Protein AF-A0A292YBI1-F1 (afdb_monomer)

pLDDT: mean 93.37, std 9.39, range [46.62, 98.88]

InterPro domains:
  IPR001937 Galactose-1-phosphate uridyl transferase, class I [PIRSF000808] (1-255)
  IPR005849 Galactose-1-phosphate uridyl transferase, N-terminal [PF01087] (4-163)
  IPR036265 HIT-like superfamily [G3DSA:3.30.428.10] (38-158)
  IPR036265 HIT-like superfamily [G3DSA:3.30.428.10] (159-303)
  IPR036265 HIT-like superfamily [SSF54197] (3-163)
  IPR036265 HIT-like superfamily [SSF54197] (169-301)
  IPR053177 ADP-glucose phosphorylase [PTHR42763] (3-301)

Structure (mmCIF, N/CA/C/O backbone):
data_AF-A0A292YBI1-F1
#
_entry.id   AF-A0A292YBI1-F1
#
loop_
_atom_site.group_PDB
_atom_site.id
_atom_site.type_symbol
_atom_site.label_atom_id
_atom_site.label_alt_id
_atom_site.label_comp_id
_atom_site.label_asym_id
_atom_site.label_entity_id
_atom_site.label_seq_id
_atom_site.pdbx_PDB_ins_code
_atom_site.Cartn_x
_atom_site.Cartn_y
_atom_site.Cartn_z
_atom_site.occupancy
_atom_site.B_iso_or_equiv
_atom_site.auth_seq_id
_atom_site.auth_comp_id
_atom_site.auth_asym_id
_atom_site.auth_atom_id
_atom_site.pdbx_PDB_model_num
ATOM 1 N N . MET A 1 1 ? 6.079 7.669 28.439 1.00 80.50 1 MET A N 1
ATOM 2 C CA . MET A 1 1 ? 5.459 6.551 29.189 1.00 80.50 1 MET A CA 1
ATOM 3 C C . MET A 1 1 ? 5.119 5.450 28.198 1.00 80.50 1 MET A C 1
ATOM 5 O O . MET A 1 1 ? 4.770 5.783 27.071 1.00 80.50 1 MET A O 1
ATOM 9 N N . ASN A 1 2 ? 5.265 4.177 28.573 1.00 90.44 2 ASN A N 1
ATOM 10 C CA . ASN A 1 2 ? 4.878 3.076 27.688 1.00 90.44 2 ASN A CA 1
ATOM 11 C C . ASN A 1 2 ? 3.353 2.911 27.694 1.00 90.44 2 ASN A C 1
ATOM 13 O O . ASN A 1 2 ? 2.721 3.157 28.718 1.00 90.44 2 ASN A O 1
ATOM 17 N N . SER A 1 3 ? 2.770 2.479 26.580 1.00 94.38 3 SER A N 1
ATOM 18 C CA . SER A 1 3 ? 1.333 2.196 26.492 1.00 94.38 3 SER A CA 1
ATOM 19 C C . SER A 1 3 ? 1.059 1.012 25.572 1.00 94.38 3 SER A C 1
ATOM 21 O O . SER A 1 3 ? 1.816 0.773 24.634 1.00 94.38 3 SER A O 1
ATOM 23 N N . LEU A 1 4 ? -0.019 0.279 25.851 1.00 95.94 4 LEU A N 1
ATOM 24 C CA . LEU A 1 4 ? -0.617 -0.673 24.919 1.00 95.94 4 LEU A CA 1
ATOM 25 C C . LEU A 1 4 ? -1.745 0.044 24.190 1.00 95.94 4 LEU A C 1
ATOM 27 O O . LEU A 1 4 ? -2.630 0.608 24.832 1.00 95.94 4 LEU A O 1
ATOM 31 N N . ARG A 1 5 ? -1.698 0.043 22.862 1.00 96.81 5 ARG A N 1
ATOM 32 C CA . ARG A 1 5 ? -2.691 0.711 22.020 1.00 96.81 5 ARG A CA 1
ATOM 33 C C . ARG A 1 5 ? -3.289 -0.287 21.048 1.00 96.81 5 ARG A C 1
ATOM 35 O O . ARG A 1 5 ? -2.581 -1.159 20.559 1.00 96.81 5 ARG A O 1
ATOM 42 N N . TYR A 1 6 ? -4.584 -0.164 20.809 1.00 96.81 6 TYR A N 1
ATOM 43 C CA . TYR A 1 6 ? -5.343 -1.086 19.974 1.00 96.81 6 TYR A CA 1
ATOM 44 C C . TYR A 1 6 ? -5.591 -0.481 18.588 1.00 96.81 6 TYR A C 1
ATOM 46 O O . TYR A 1 6 ? -6.039 0.661 18.491 1.00 96.81 6 TYR A O 1
ATOM 54 N N . ASP A 1 7 ? -5.308 -1.242 17.530 1.00 96.50 7 ASP A N 1
ATOM 55 C CA . ASP A 1 7 ? -5.596 -0.873 16.141 1.00 96.50 7 ASP A CA 1
ATOM 56 C C . ASP A 1 7 ? -6.959 -1.443 15.723 1.00 96.50 7 ASP A C 1
ATOM 58 O O . ASP A 1 7 ? -7.126 -2.652 15.541 1.00 96.50 7 ASP A O 1
ATOM 62 N N . LEU A 1 8 ? -7.939 -0.554 15.537 1.00 96.56 8 LEU A N 1
ATOM 63 C CA . LEU A 1 8 ? -9.302 -0.919 15.143 1.00 96.56 8 LEU A CA 1
ATOM 64 C C . LEU A 1 8 ? -9.365 -1.607 13.770 1.00 96.56 8 LEU A C 1
ATOM 66 O O . LEU A 1 8 ? -10.288 -2.376 13.539 1.00 96.56 8 LEU A O 1
ATOM 70 N N . LEU A 1 9 ? -8.438 -1.344 12.845 1.00 96.44 9 LEU A N 1
ATOM 71 C CA . LEU A 1 9 ? -8.485 -2.003 11.536 1.00 96.44 9 LEU A CA 1
ATOM 72 C C . LEU A 1 9 ? -7.819 -3.376 11.576 1.00 96.44 9 LEU A C 1
ATOM 74 O O . LEU A 1 9 ? -8.326 -4.306 10.956 1.00 96.44 9 LEU A O 1
ATOM 78 N N . ARG A 1 10 ? -6.715 -3.527 12.311 1.00 93.88 10 ARG A N 1
ATOM 79 C CA . ARG A 1 10 ? -5.956 -4.792 12.343 1.00 93.88 10 ARG A CA 1
ATOM 80 C C . ARG A 1 10 ? -6.420 -5.781 13.407 1.00 93.88 10 ARG A C 1
ATOM 82 O O . ARG A 1 10 ? -6.067 -6.946 13.327 1.00 93.88 10 ARG A O 1
ATOM 89 N N . ASP A 1 11 ? -7.225 -5.334 14.369 1.00 94.38 11 ASP A N 1
ATOM 90 C CA . ASP A 1 11 ? -7.642 -6.141 15.526 1.00 94.38 11 ASP A CA 1
ATOM 91 C C . ASP A 1 11 ? -6.491 -6.594 16.428 1.00 94.38 11 ASP A C 1
ATOM 93 O O . ASP A 1 11 ? -6.456 -7.716 16.927 1.00 94.38 11 ASP A O 1
ATOM 97 N N . GLU A 1 12 ? -5.519 -5.713 16.640 1.00 93.44 12 GLU A N 1
ATOM 98 C CA . GLU A 1 12 ? -4.279 -6.062 17.328 1.00 93.44 12 GLU A CA 1
ATOM 99 C C . GLU A 1 12 ? -3.853 -4.974 18.312 1.00 93.44 12 GLU A C 1
ATOM 101 O O . GLU A 1 12 ? -4.167 -3.793 18.150 1.00 93.44 12 GLU A O 1
ATOM 106 N N . TYR A 1 13 ? -3.095 -5.381 19.332 1.00 95.69 13 TYR A N 1
ATOM 107 C CA . TYR A 1 13 ? -2.436 -4.466 20.257 1.00 95.69 13 TYR A CA 1
ATOM 108 C C . TYR A 1 13 ? -0.975 -4.242 19.868 1.00 95.69 13 TYR A C 1
ATOM 110 O O . TYR A 1 13 ? -0.250 -5.173 19.517 1.00 95.69 13 TYR A O 1
ATOM 118 N N . VAL A 1 14 ? -0.523 -3.002 20.022 1.00 95.81 14 VAL A N 1
ATOM 119 C CA . VAL A 1 14 ? 0.859 -2.579 19.803 1.00 95.81 14 VAL A CA 1
ATOM 120 C C . VAL A 1 14 ? 1.401 -1.934 21.073 1.00 95.81 14 VAL A C 1
ATOM 122 O O . VAL A 1 14 ? 0.720 -1.150 21.740 1.00 95.81 14 VAL A O 1
ATOM 125 N N . ILE A 1 15 ? 2.648 -2.258 21.412 1.00 95.19 15 ILE A N 1
ATOM 126 C CA . ILE A 1 15 ? 3.378 -1.619 22.504 1.00 95.19 15 ILE A CA 1
ATOM 127 C C . ILE A 1 15 ? 4.029 -0.346 21.962 1.00 95.19 15 ILE A C 1
ATOM 129 O O . ILE A 1 15 ? 4.927 -0.414 21.128 1.00 95.19 15 ILE A O 1
ATOM 133 N N . ILE A 1 16 ? 3.645 0.814 22.487 1.00 95.25 16 ILE A N 1
ATOM 134 C CA . ILE A 1 16 ? 4.357 2.074 22.260 1.00 95.25 16 ILE A CA 1
ATOM 135 C C . ILE A 1 16 ? 5.322 2.288 23.423 1.00 95.25 16 ILE A C 1
ATOM 137 O O . ILE A 1 16 ? 4.883 2.461 24.562 1.00 95.25 16 ILE A O 1
ATOM 141 N N . ALA A 1 17 ? 6.629 2.266 23.156 1.00 91.31 17 ALA A N 1
ATOM 142 C CA . ALA A 1 17 ? 7.673 2.317 24.181 1.00 91.31 17 ALA A CA 1
ATOM 143 C C . ALA A 1 17 ? 8.803 3.318 23.857 1.00 91.31 17 ALA A C 1
ATOM 145 O O . ALA A 1 17 ? 9.927 2.896 23.573 1.00 91.31 17 ALA A O 1
ATOM 146 N N . PRO A 1 18 ? 8.564 4.642 23.967 1.00 85.44 18 PRO A N 1
ATOM 147 C CA . PRO A 1 18 ? 9.540 5.672 23.591 1.00 85.44 18 PRO A CA 1
ATOM 148 C C . PRO A 1 18 ? 10.858 5.612 24.368 1.00 85.44 18 PRO A C 1
ATOM 150 O O . PRO A 1 18 ? 11.918 5.910 23.833 1.00 85.44 18 PRO A O 1
ATOM 153 N N . ASN A 1 19 ? 10.824 5.138 25.617 1.00 80.12 19 ASN A N 1
ATOM 154 C CA . ASN A 1 19 ? 12.027 5.001 26.443 1.00 80.12 19 ASN A CA 1
ATOM 155 C C . ASN A 1 19 ? 13.038 3.990 25.864 1.00 80.12 19 ASN A C 1
ATOM 157 O O . ASN A 1 19 ? 14.201 3.996 26.261 1.00 80.12 19 ASN A O 1
ATOM 161 N N . ARG A 1 20 ? 12.616 3.111 24.938 1.00 75.25 20 ARG A N 1
ATOM 162 C CA . ARG A 1 20 ? 13.505 2.162 24.250 1.00 75.25 20 ARG A CA 1
ATOM 163 C C . ARG A 1 20 ? 14.330 2.801 23.132 1.00 75.25 20 ARG A C 1
ATOM 165 O O . ARG A 1 20 ? 15.273 2.157 22.685 1.00 75.25 20 ARG A O 1
ATOM 172 N N . LEU A 1 21 ? 14.032 4.040 22.732 1.00 72.50 21 LEU A N 1
ATOM 173 C CA . LEU A 1 21 ? 14.786 4.770 21.706 1.00 72.50 21 LEU A CA 1
ATOM 174 C C . LEU A 1 21 ? 16.255 5.005 22.105 1.00 72.50 21 LEU A C 1
ATOM 176 O O . LEU A 1 21 ? 17.116 5.123 21.249 1.00 72.50 21 LEU A O 1
ATOM 180 N N . HIS A 1 22 ? 16.563 5.027 23.406 1.00 68.19 22 HIS A N 1
ATOM 181 C CA . HIS A 1 22 ? 17.929 5.204 23.916 1.00 68.19 22 HIS A CA 1
ATOM 182 C C . HIS A 1 22 ? 18.766 3.916 23.928 1.00 68.19 22 HIS A C 1
ATOM 184 O O . HIS A 1 22 ? 19.901 3.921 24.410 1.00 68.19 22 HIS A O 1
ATOM 190 N N . ARG A 1 23 ? 18.215 2.788 23.463 1.00 58.72 23 ARG A N 1
ATOM 191 C CA . ARG A 1 23 ? 18.973 1.541 23.363 1.00 58.72 23 ARG A CA 1
ATOM 192 C C . ARG A 1 23 ? 19.968 1.658 22.199 1.00 58.72 23 ARG A C 1
ATOM 194 O O . ARG A 1 23 ? 19.585 2.190 21.165 1.00 58.72 23 ARG A O 1
ATOM 201 N N . PRO A 1 24 ? 21.208 1.149 22.327 1.00 56.09 24 PRO A N 1
ATOM 202 C CA . PRO A 1 24 ? 22.154 1.153 21.216 1.00 56.09 24 PRO A CA 1
ATOM 203 C C . PRO A 1 24 ? 21.546 0.476 19.984 1.00 56.09 24 PRO A C 1
ATOM 205 O O . PRO A 1 24 ? 21.108 -0.677 20.075 1.00 56.09 24 PRO A O 1
ATOM 208 N N . ASP A 1 25 ? 21.520 1.184 18.854 1.00 56.62 25 ASP A N 1
ATOM 209 C CA . ASP A 1 25 ? 21.086 0.613 17.585 1.00 56.62 25 ASP A CA 1
ATOM 210 C C . ASP A 1 25 ? 22.062 -0.493 17.175 1.00 56.62 25 ASP A C 1
ATOM 212 O O . ASP A 1 25 ? 23.249 -0.252 16.948 1.00 56.62 25 ASP A O 1
ATOM 216 N N . MET A 1 26 ? 21.564 -1.721 17.028 1.00 46.62 26 MET A N 1
ATOM 217 C CA . MET A 1 26 ? 22.300 -2.749 16.294 1.00 46.62 26 MET A CA 1
ATOM 218 C C . MET A 1 26 ? 22.101 -2.498 14.799 1.00 46.62 26 MET A C 1
ATOM 220 O O . MET A 1 26 ? 21.308 -3.165 14.134 1.00 46.62 26 MET A O 1
ATOM 224 N N . VAL A 1 27 ? 22.786 -1.480 14.274 1.00 50.00 27 VAL A N 1
ATOM 225 C CA . VAL A 1 27 ? 22.849 -1.245 12.831 1.00 50.00 27 VAL A CA 1
ATOM 226 C C . VAL A 1 27 ? 23.759 -2.306 12.231 1.00 50.00 27 VAL A C 1
ATOM 228 O O . VAL A 1 27 ? 24.982 -2.220 12.303 1.00 50.00 27 VAL A O 1
ATOM 231 N N . TYR A 1 28 ? 23.163 -3.323 11.619 1.00 49.78 28 TYR A N 1
ATOM 232 C CA . TYR A 1 28 ? 23.903 -4.188 10.714 1.00 49.78 28 TYR A CA 1
ATOM 233 C C . TYR A 1 28 ? 24.042 -3.460 9.373 1.00 49.78 28 TYR A C 1
ATOM 235 O O . TYR A 1 28 ? 23.048 -3.206 8.689 1.00 49.78 28 TYR A O 1
ATOM 243 N N . GLU A 1 29 ? 25.272 -3.106 8.990 1.00 52.12 29 GLU A N 1
ATOM 244 C CA . GLU A 1 29 ? 25.568 -2.686 7.619 1.00 52.12 29 GLU A CA 1
ATOM 245 C C . GLU A 1 29 ? 25.343 -3.876 6.678 1.00 52.12 29 GLU A C 1
ATOM 247 O O . GLU A 1 29 ? 26.204 -4.744 6.521 1.00 52.12 29 GLU A O 1
ATOM 252 N N . ILE A 1 30 ? 24.186 -3.925 6.019 1.00 57.81 30 ILE A N 1
ATOM 253 C CA . ILE A 1 30 ? 23.957 -4.881 4.937 1.00 57.81 30 ILE A CA 1
ATOM 254 C C . ILE A 1 30 ? 24.636 -4.326 3.681 1.00 57.81 30 ILE A C 1
ATOM 256 O O . ILE A 1 30 ? 24.042 -3.577 2.906 1.00 57.81 30 ILE A O 1
ATOM 260 N N . LYS A 1 31 ? 25.905 -4.688 3.469 1.00 53.81 31 LYS A N 1
ATOM 261 C CA . LYS A 1 31 ? 26.610 -4.399 2.212 1.00 53.81 31 LYS A CA 1
ATOM 262 C C . LYS A 1 31 ? 26.116 -5.353 1.130 1.00 53.81 31 LYS A C 1
ATOM 264 O O . LYS A 1 31 ? 26.611 -6.469 1.012 1.00 53.81 31 LYS A O 1
ATOM 269 N N . THR A 1 32 ? 25.173 -4.910 0.308 1.00 57.31 32 THR A N 1
ATOM 270 C CA . THR A 1 32 ? 24.850 -5.583 -0.956 1.00 57.31 32 THR A CA 1
ATOM 271 C C . THR A 1 32 ? 25.147 -4.654 -2.124 1.00 57.31 32 THR A C 1
ATOM 273 O O . THR A 1 32 ? 24.987 -3.437 -2.040 1.00 57.31 32 THR A O 1
ATOM 276 N N . LYS A 1 33 ? 25.666 -5.227 -3.212 1.00 65.69 33 LYS A N 1
ATOM 277 C CA . LYS A 1 33 ? 25.907 -4.508 -4.463 1.00 65.69 33 LYS A CA 1
ATOM 278 C C . LYS A 1 33 ? 24.755 -4.821 -5.404 1.00 65.69 33 LYS A C 1
ATOM 280 O O . LYS A 1 33 ? 24.581 -5.980 -5.775 1.00 65.69 33 LYS A O 1
ATOM 285 N N . TYR A 1 34 ? 24.011 -3.797 -5.807 1.00 76.00 34 TYR A N 1
ATOM 286 C CA . TYR A 1 34 ? 23.093 -3.921 -6.935 1.00 76.00 34 TYR A CA 1
ATOM 287 C C . TYR A 1 34 ? 23.861 -4.353 -8.194 1.00 76.00 34 TYR A C 1
ATOM 289 O O . TYR A 1 34 ? 25.050 -4.027 -8.337 1.00 76.00 34 TYR A O 1
ATOM 297 N N . PRO A 1 35 ? 23.216 -5.092 -9.111 1.00 76.88 35 PRO A N 1
ATOM 298 C CA . PRO A 1 35 ? 23.844 -5.446 -10.374 1.00 76.88 35 PRO A CA 1
ATOM 299 C C . PRO A 1 35 ? 24.254 -4.183 -11.140 1.00 76.88 35 PRO A C 1
ATOM 301 O O . PRO A 1 35 ? 23.537 -3.185 -11.153 1.00 76.88 35 PRO A O 1
ATOM 304 N N . LYS A 1 36 ? 25.419 -4.232 -11.801 1.00 81.25 36 LYS A N 1
ATOM 305 C CA . LYS A 1 36 ? 25.940 -3.102 -12.593 1.00 81.25 36 LYS A CA 1
ATOM 306 C C . LYS A 1 36 ? 25.033 -2.738 -13.773 1.00 81.25 36 LYS A C 1
ATOM 308 O O . LYS A 1 36 ? 25.000 -1.583 -14.174 1.00 81.25 36 LYS A O 1
ATOM 313 N N . ILE A 1 37 ? 24.346 -3.731 -14.340 1.00 90.88 37 ILE A N 1
ATOM 314 C CA . ILE A 1 37 ? 23.404 -3.561 -15.448 1.00 90.88 37 ILE A CA 1
ATOM 315 C C . ILE A 1 37 ? 22.001 -3.750 -14.887 1.00 90.88 37 ILE A C 1
ATOM 317 O O . ILE A 1 37 ? 21.686 -4.812 -14.344 1.00 90.88 37 ILE A O 1
ATOM 321 N N . CYS A 1 38 ? 21.163 -2.728 -15.028 1.00 93.94 38 CYS A N 1
ATOM 322 C CA . CYS A 1 38 ? 19.775 -2.800 -14.608 1.00 93.94 38 CYS A CA 1
ATOM 323 C C . CYS A 1 38 ? 18.882 -3.305 -15.758 1.00 93.94 38 CYS A C 1
ATOM 325 O O . CYS A 1 38 ? 18.801 -2.628 -16.785 1.00 93.94 38 CYS A O 1
ATOM 327 N N . PRO A 1 39 ? 18.161 -4.432 -15.599 1.00 94.62 39 PRO A N 1
ATOM 328 C CA . PRO A 1 39 ? 17.252 -4.951 -16.627 1.00 94.62 39 PRO A CA 1
ATOM 329 C C . PRO A 1 39 ? 15.997 -4.087 -16.829 1.00 94.62 39 PRO A C 1
ATOM 331 O O . PRO A 1 39 ? 15.235 -4.316 -17.762 1.00 94.62 39 PRO A O 1
ATOM 334 N N . PHE A 1 40 ? 15.748 -3.123 -15.939 1.00 96.50 40 PHE A N 1
ATOM 335 C CA . PHE A 1 40 ? 14.578 -2.250 -15.995 1.00 96.50 40 PHE A CA 1
ATOM 336 C C . PHE A 1 40 ? 14.862 -0.910 -16.682 1.00 96.50 40 PHE A C 1
ATOM 338 O O . PHE A 1 40 ? 13.914 -0.220 -17.045 1.00 96.50 40 PHE A O 1
ATOM 345 N N . CYS A 1 41 ? 16.131 -0.574 -16.941 1.00 96.81 41 CYS A N 1
ATOM 346 C CA . CYS A 1 41 ? 16.484 0.617 -17.710 1.00 96.81 41 CYS A CA 1
ATOM 347 C C . CYS A 1 41 ? 16.049 0.512 -19.184 1.00 96.81 41 CYS A C 1
ATOM 349 O O . CYS A 1 41 ? 16.061 -0.583 -19.756 1.00 96.81 41 CYS A O 1
ATOM 351 N N . PRO A 1 42 ? 15.732 1.647 -19.835 1.00 96.69 42 PRO A N 1
ATOM 352 C CA . PRO A 1 42 ? 15.491 1.702 -21.275 1.00 96.69 42 PRO A CA 1
ATOM 353 C C . PRO A 1 42 ? 16.645 1.111 -22.087 1.00 96.69 42 PRO A C 1
ATOM 355 O O . PRO A 1 42 ? 17.812 1.359 -21.783 1.00 96.69 42 PRO A O 1
ATOM 358 N N . GLY A 1 43 ? 16.313 0.352 -23.132 1.00 95.50 43 GLY A N 1
ATOM 359 C CA . GLY A 1 43 ? 17.270 -0.371 -23.975 1.00 95.50 43 GLY A CA 1
ATOM 360 C C . GLY A 1 43 ? 17.576 -1.799 -23.508 1.00 95.50 43 GLY A C 1
ATOM 361 O O . GLY A 1 43 ? 18.167 -2.564 -24.268 1.00 95.50 43 GLY A O 1
ATOM 362 N N . ASN A 1 44 ? 17.155 -2.176 -22.295 1.00 96.25 44 ASN A N 1
ATOM 363 C CA . ASN A 1 44 ? 17.344 -3.516 -21.730 1.00 96.25 44 ASN A CA 1
ATOM 364 C C . ASN A 1 44 ? 16.038 -4.329 -21.685 1.00 96.25 44 ASN A C 1
ATOM 366 O O . ASN A 1 44 ? 15.911 -5.277 -20.912 1.00 96.25 44 ASN A O 1
ATOM 370 N N . GLU A 1 45 ? 15.035 -3.978 -22.494 1.00 95.94 45 GLU A N 1
ATOM 371 C CA . GLU A 1 45 ? 13.702 -4.594 -22.454 1.00 95.94 45 GLU A CA 1
ATOM 372 C C . GLU A 1 45 ? 13.732 -6.102 -22.757 1.00 95.94 45 GLU A C 1
ATOM 374 O O . GLU A 1 45 ? 12.912 -6.856 -22.237 1.00 95.94 45 GLU A O 1
ATOM 379 N N . ASN A 1 46 ? 14.721 -6.560 -23.527 1.00 95.12 46 ASN A N 1
ATOM 380 C CA . ASN A 1 46 ? 14.982 -7.977 -23.797 1.00 95.12 46 ASN A CA 1
ATOM 381 C C . ASN A 1 46 ? 15.451 -8.779 -22.564 1.00 95.12 46 ASN A C 1
ATOM 383 O O . ASN A 1 46 ? 15.496 -10.007 -22.615 1.00 95.12 46 ASN A O 1
ATOM 387 N N . MET A 1 47 ? 15.816 -8.112 -21.465 1.00 94.69 47 MET A N 1
ATOM 388 C CA . MET A 1 47 ? 16.187 -8.754 -20.201 1.00 94.69 47 MET A CA 1
ATOM 389 C C . MET A 1 47 ? 14.967 -9.047 -19.310 1.00 94.69 47 MET A C 1
ATOM 391 O O . MET A 1 47 ? 15.091 -9.830 -18.360 1.00 94.69 47 MET A O 1
ATOM 395 N N . SER A 1 48 ? 13.817 -8.433 -19.615 1.00 92.25 48 SER A N 1
ATOM 396 C CA . SER A 1 48 ? 12.516 -8.650 -18.969 1.00 92.25 48 SER A CA 1
ATOM 397 C C . SER A 1 48 ? 11.625 -9.614 -19.761 1.00 92.25 48 SER A C 1
ATOM 399 O O . SER A 1 48 ? 11.840 -9.844 -20.948 1.00 92.25 48 SER A O 1
ATOM 401 N N . GLU A 1 49 ? 10.615 -10.173 -19.094 1.00 94.50 49 GLU A N 1
ATOM 402 C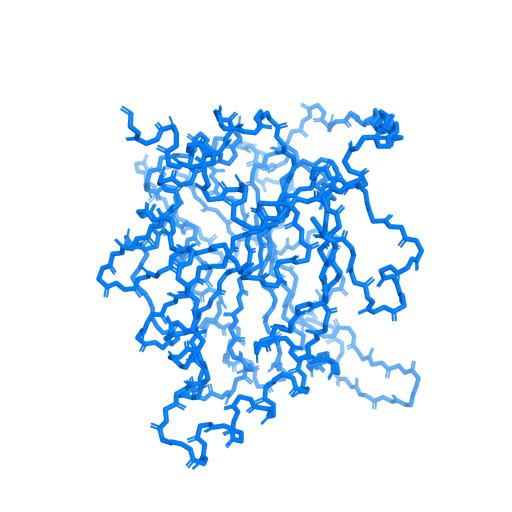 CA . GLU A 1 49 ? 9.554 -10.949 -19.743 1.00 94.50 49 GLU A CA 1
ATOM 403 C C . GLU A 1 49 ? 8.688 -10.067 -20.663 1.00 94.50 49 GLU A C 1
ATOM 405 O O . GLU A 1 49 ? 8.742 -8.835 -20.609 1.00 94.50 49 GLU A O 1
ATOM 410 N N . LYS A 1 50 ? 7.862 -10.701 -21.505 1.00 95.12 50 LYS A N 1
ATOM 411 C CA . LYS A 1 50 ? 6.946 -9.990 -22.410 1.00 95.12 50 LYS A CA 1
ATOM 412 C C . LYS A 1 50 ? 5.995 -9.079 -21.625 1.00 95.12 50 LYS A C 1
ATOM 414 O O . LYS A 1 50 ? 5.377 -9.498 -20.651 1.00 95.12 50 LYS A O 1
ATOM 419 N N . GLU A 1 51 ? 5.857 -7.842 -22.092 1.00 96.75 51 GLU A N 1
ATOM 420 C CA . GLU A 1 51 ? 5.010 -6.819 -21.474 1.00 96.75 51 GLU A CA 1
ATOM 421 C C . GLU A 1 51 ? 3.528 -7.231 -21.467 1.00 96.75 51 GLU A C 1
ATOM 423 O O . GLU A 1 51 ? 2.975 -7.629 -22.493 1.00 96.75 51 GLU A O 1
ATOM 428 N N . ILE A 1 52 ? 2.895 -7.098 -20.299 1.00 97.75 52 ILE A N 1
ATOM 429 C CA . ILE A 1 52 ? 1.444 -7.217 -20.083 1.00 97.75 52 ILE A CA 1
ATOM 430 C C . ILE A 1 52 ? 0.776 -5.862 -20.340 1.00 97.75 52 ILE A C 1
ATOM 432 O O . ILE A 1 52 ? -0.281 -5.782 -20.959 1.00 97.75 52 ILE A O 1
ATOM 436 N N . LEU A 1 53 ? 1.406 -4.784 -19.864 1.00 98.38 53 LEU A N 1
ATOM 437 C CA . LEU A 1 53 ? 0.923 -3.413 -19.995 1.00 98.38 53 LEU A CA 1
ATOM 438 C C . LEU A 1 53 ? 2.102 -2.478 -20.258 1.00 98.38 53 LEU A C 1
ATOM 440 O O . LEU A 1 53 ? 3.181 -2.642 -19.688 1.00 98.38 53 LEU A O 1
ATOM 444 N N . ARG A 1 54 ? 1.884 -1.460 -21.088 1.00 98.06 54 ARG A N 1
ATOM 445 C CA . ARG A 1 54 ? 2.876 -0.426 -21.377 1.00 98.06 54 ARG A CA 1
ATOM 446 C C . ARG A 1 54 ? 2.212 0.926 -21.541 1.00 98.06 54 ARG A C 1
ATOM 448 O O . ARG A 1 54 ? 1.278 1.070 -22.328 1.00 98.06 54 ARG A O 1
ATOM 455 N N . PHE A 1 55 ? 2.743 1.925 -20.851 1.00 98.56 55 PHE A N 1
ATOM 456 C CA . PHE A 1 55 ? 2.407 3.324 -21.089 1.00 98.56 55 PHE A CA 1
ATOM 457 C C . PHE A 1 55 ? 3.504 3.976 -21.917 1.00 98.56 55 PHE A C 1
ATOM 459 O O . PHE A 1 55 ? 4.690 3.762 -21.661 1.00 98.56 55 PHE A O 1
ATOM 466 N N . ASN A 1 56 ? 3.105 4.767 -22.911 1.00 97.38 56 ASN A N 1
ATOM 467 C CA . ASN A 1 56 ? 4.016 5.472 -23.802 1.00 97.38 56 ASN A CA 1
ATOM 468 C C . ASN A 1 56 ? 3.765 6.976 -23.761 1.00 97.38 56 ASN A C 1
ATOM 470 O O . ASN A 1 56 ? 2.624 7.422 -23.673 1.00 97.38 56 ASN A O 1
ATOM 474 N N . GLU A 1 57 ? 4.840 7.737 -23.913 1.00 95.81 57 GLU A N 1
ATOM 475 C CA . GLU A 1 57 ? 4.822 9.180 -24.073 1.00 95.81 57 GLU A CA 1
ATOM 476 C C . GLU A 1 57 ? 5.926 9.596 -25.052 1.00 95.81 57 GLU A C 1
ATOM 478 O O . GLU A 1 57 ? 7.060 9.127 -24.954 1.00 95.81 57 GLU A O 1
ATOM 483 N N . TYR A 1 58 ? 5.588 10.426 -26.044 1.00 94.38 58 TYR A N 1
ATOM 484 C CA . TYR A 1 58 ? 6.515 10.872 -27.100 1.00 94.38 58 TYR A CA 1
ATOM 485 C C . TYR A 1 58 ? 7.334 9.729 -27.739 1.00 94.38 58 TYR A C 1
ATOM 487 O O . TYR A 1 58 ? 8.532 9.856 -27.988 1.00 94.38 58 TYR A O 1
ATOM 495 N N . GLY A 1 59 ? 6.694 8.578 -27.974 1.00 92.75 59 GLY A N 1
ATOM 496 C CA . GLY A 1 59 ? 7.322 7.405 -28.595 1.00 92.75 59 GLY A CA 1
ATOM 497 C C . GLY A 1 59 ? 8.246 6.586 -27.682 1.00 92.75 59 GLY A C 1
ATOM 498 O O . GLY A 1 59 ? 8.811 5.594 -28.136 1.00 92.75 59 GLY A O 1
ATOM 499 N N . LYS A 1 60 ? 8.387 6.947 -26.403 1.00 95.56 60 LYS A N 1
ATOM 500 C CA . LYS A 1 60 ? 9.153 6.192 -25.400 1.00 95.56 60 LYS A CA 1
ATOM 501 C C . LYS A 1 60 ? 8.206 5.592 -24.373 1.00 95.56 60 LYS A C 1
ATOM 503 O O . LYS A 1 60 ? 7.180 6.188 -24.057 1.00 95.56 60 LYS A O 1
ATOM 508 N N . TRP A 1 61 ? 8.536 4.423 -23.833 1.00 97.62 61 TRP A N 1
ATOM 509 C CA . TRP A 1 61 ? 7.774 3.912 -22.696 1.00 97.62 61 TRP A CA 1
ATOM 510 C C . TRP A 1 61 ? 8.099 4.729 -21.450 1.00 97.62 61 TRP A C 1
ATOM 512 O O . TRP A 1 61 ? 9.237 5.164 -21.285 1.00 97.62 61 TRP A O 1
ATOM 522 N N . VAL A 1 62 ? 7.105 4.930 -20.591 1.00 98.31 62 VAL A N 1
ATOM 523 C CA . VAL A 1 62 ? 7.250 5.632 -19.303 1.00 98.31 62 VAL A CA 1
ATOM 524 C C . VAL A 1 62 ? 6.929 4.738 -18.113 1.00 98.31 62 VAL A C 1
ATOM 526 O O . VAL A 1 62 ? 7.404 5.010 -17.027 1.00 98.31 62 VAL A O 1
ATOM 529 N N . LEU A 1 63 ? 6.179 3.655 -18.320 1.00 98.62 63 LEU A N 1
ATOM 530 C CA . LEU A 1 63 ? 5.916 2.610 -17.332 1.00 98.62 63 LEU A CA 1
ATOM 531 C C . LEU A 1 63 ? 5.653 1.300 -18.072 1.00 98.62 63 LEU A C 1
ATOM 533 O O . LEU A 1 63 ? 5.057 1.304 -19.158 1.00 98.62 63 LEU 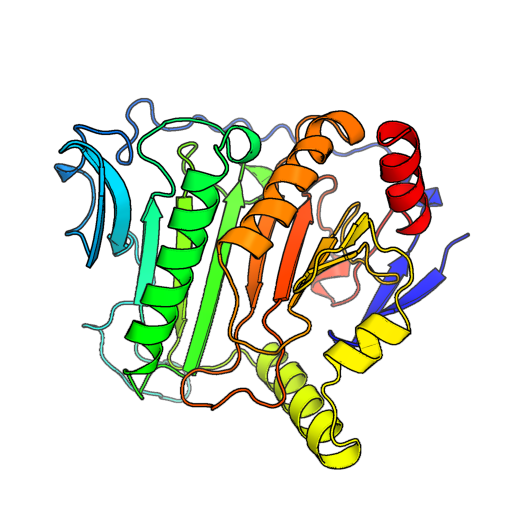A O 1
ATOM 537 N N . ARG A 1 64 ? 6.074 0.179 -17.484 1.00 98.69 64 ARG A N 1
ATOM 538 C CA . ARG A 1 64 ? 5.802 -1.162 -18.016 1.00 98.69 64 ARG A CA 1
ATOM 539 C C . ARG A 1 64 ? 5.353 -2.106 -16.914 1.00 98.69 64 ARG A C 1
ATOM 541 O O . ARG A 1 64 ? 5.828 -2.002 -15.792 1.00 98.69 64 ARG A O 1
ATOM 548 N N . VAL A 1 65 ? 4.492 -3.055 -17.251 1.00 98.75 65 VAL A N 1
ATOM 549 C CA . VAL A 1 65 ? 4.159 -4.199 -16.399 1.00 98.75 65 VAL A CA 1
ATOM 550 C C . VAL A 1 65 ? 4.575 -5.463 -17.127 1.00 98.75 65 VAL A C 1
ATOM 552 O O . VAL A 1 65 ? 4.206 -5.662 -18.285 1.00 98.75 65 VAL A O 1
ATOM 555 N N . VAL A 1 66 ? 5.348 -6.306 -16.456 1.00 98.38 66 VAL A N 1
ATOM 556 C CA . VAL A 1 66 ? 5.868 -7.573 -16.981 1.00 98.38 66 VAL A CA 1
ATOM 557 C C . VAL A 1 66 ? 5.629 -8.685 -15.956 1.00 98.38 66 VAL A C 1
ATOM 559 O O . VAL A 1 66 ? 5.594 -8.400 -14.757 1.00 98.38 66 VAL A O 1
ATOM 562 N N . PRO A 1 67 ? 5.504 -9.957 -16.365 1.00 97.69 67 PRO A N 1
ATOM 563 C CA . PRO A 1 67 ? 5.610 -11.066 -15.427 1.00 97.69 67 PRO A CA 1
ATOM 564 C C . PRO A 1 67 ? 6.951 -11.004 -14.691 1.00 97.69 67 PRO A C 1
ATOM 566 O O . PRO A 1 67 ? 7.985 -10.672 -15.280 1.00 97.69 67 PRO A O 1
ATOM 569 N N . ASN A 1 68 ? 6.965 -11.352 -13.407 1.00 97.06 68 ASN A N 1
ATOM 570 C CA . ASN A 1 68 ? 8.225 -11.515 -12.700 1.00 97.06 68 ASN A CA 1
ATOM 571 C C . ASN A 1 68 ? 8.994 -12.694 -13.325 1.00 97.06 68 ASN A C 1
ATOM 573 O O . ASN A 1 68 ? 8.471 -13.805 -13.450 1.00 97.06 68 ASN A O 1
ATOM 577 N N . LYS A 1 69 ? 10.251 -12.460 -13.717 1.00 93.69 69 LYS A N 1
ATOM 578 C CA . LYS A 1 69 ? 11.128 -13.489 -14.297 1.00 93.69 69 LYS A CA 1
ATOM 579 C C . LYS A 1 69 ? 11.371 -14.658 -13.337 1.00 93.69 69 LYS A C 1
ATOM 581 O O . LYS A 1 69 ? 11.499 -15.797 -13.770 1.00 93.69 69 LYS A O 1
ATOM 586 N N . PHE A 1 70 ? 11.387 -14.379 -12.033 1.00 92.00 70 PHE A N 1
ATOM 587 C CA . PHE A 1 70 ? 11.528 -15.361 -10.955 1.00 92.00 70 PHE A CA 1
ATOM 588 C C . PHE A 1 70 ? 10.202 -15.543 -10.204 1.00 92.00 70 PHE A C 1
ATOM 590 O O . PHE A 1 70 ? 10.163 -15.596 -8.975 1.00 92.00 70 PHE A O 1
ATOM 597 N N . ARG A 1 71 ? 9.089 -15.573 -10.946 1.00 90.06 71 ARG A N 1
ATOM 598 C CA . ARG A 1 71 ? 7.742 -15.667 -10.381 1.00 90.06 71 ARG A CA 1
ATOM 599 C C . ARG A 1 71 ? 7.535 -16.917 -9.522 1.00 90.06 71 ARG A C 1
ATOM 601 O O . ARG A 1 71 ? 7.714 -18.038 -9.981 1.00 90.06 71 ARG A O 1
ATOM 608 N N . SER A 1 72 ? 7.049 -16.709 -8.301 1.00 87.75 72 SER A N 1
ATOM 609 C CA . SER A 1 72 ? 6.560 -17.774 -7.412 1.00 87.75 72 SER A CA 1
ATOM 610 C C . SER A 1 72 ? 5.217 -18.383 -7.842 1.00 87.75 72 SER A C 1
ATOM 612 O O . SER A 1 72 ? 4.874 -19.468 -7.386 1.00 87.75 72 SER A O 1
ATOM 614 N N . LEU A 1 73 ? 4.442 -17.680 -8.677 1.00 92.06 73 LEU A N 1
ATOM 615 C CA . LEU A 1 73 ? 3.102 -18.070 -9.130 1.00 92.06 73 LEU A CA 1
ATOM 616 C C . LEU A 1 73 ? 2.943 -17.747 -10.614 1.00 92.06 73 LEU A C 1
ATOM 618 O O . LEU A 1 73 ? 3.480 -16.740 -11.080 1.00 92.06 73 LEU A O 1
ATOM 622 N N . ALA A 1 74 ? 2.203 -18.577 -11.343 1.00 94.19 74 ALA A N 1
ATOM 623 C CA . ALA A 1 74 ? 1.961 -18.378 -12.768 1.00 94.19 74 ALA A CA 1
ATOM 624 C C . ALA A 1 74 ? 0.559 -18.861 -13.159 1.00 94.19 74 ALA A C 1
ATOM 626 O O . ALA A 1 74 ? 0.076 -19.858 -12.620 1.00 94.19 74 ALA A O 1
ATOM 627 N N . ILE A 1 75 ? -0.093 -18.174 -14.099 1.00 92.00 75 ILE A N 1
ATOM 628 C CA . ILE A 1 75 ? -1.447 -18.527 -14.560 1.00 92.00 75 ILE A CA 1
ATOM 629 C C . ILE A 1 75 ? -1.445 -19.829 -15.372 1.00 92.00 75 ILE A C 1
ATOM 631 O O . ILE A 1 75 ? -2.473 -20.479 -15.523 1.00 92.00 75 ILE A O 1
ATOM 635 N N . GLU A 1 76 ? -0.280 -20.231 -15.879 1.00 92.81 76 GLU A N 1
ATOM 636 C CA . GLU A 1 76 ? -0.082 -21.484 -16.603 1.00 92.81 76 GLU A CA 1
ATOM 637 C C . GLU A 1 76 ? 0.084 -22.689 -15.666 1.00 92.81 76 GLU A C 1
ATOM 639 O O . GLU A 1 76 ? -0.003 -23.834 -16.113 1.00 92.81 76 GLU A O 1
ATOM 644 N N . ASN A 1 77 ? 0.331 -22.458 -14.371 1.00 94.62 77 ASN A N 1
ATOM 645 C CA . ASN A 1 77 ? 0.484 -23.544 -13.408 1.00 94.62 77 ASN A CA 1
ATOM 646 C C . ASN A 1 77 ? -0.861 -24.252 -13.161 1.00 94.62 77 ASN A C 1
ATOM 648 O O . ASN A 1 77 ? -1.925 -23.659 -13.331 1.00 94.62 77 ASN A O 1
ATOM 652 N N . PRO A 1 78 ? -0.864 -25.520 -12.715 1.00 94.12 78 PRO A N 1
ATOM 653 C CA . PRO A 1 78 ? -2.103 -26.206 -12.368 1.00 94.12 78 PRO A CA 1
ATOM 654 C C . PRO A 1 78 ? -2.861 -25.497 -11.237 1.00 94.12 78 PRO A C 1
ATOM 656 O O . PRO A 1 78 ? -2.250 -24.990 -10.300 1.00 94.12 78 PRO A O 1
ATOM 659 N N . TYR A 1 79 ? -4.194 -25.528 -11.288 1.00 96.44 79 TYR A N 1
ATOM 660 C CA . TYR A 1 79 ? -5.075 -25.047 -10.221 1.00 96.44 79 TYR A CA 1
ATOM 661 C C . TYR A 1 79 ? -5.731 -26.237 -9.520 1.00 96.44 79 TYR A C 1
ATOM 663 O O . TYR A 1 79 ? -6.584 -26.904 -10.104 1.00 96.44 79 TYR A O 1
ATOM 671 N N . TYR A 1 80 ? -5.319 -26.519 -8.286 1.00 95.62 80 TYR A N 1
ATOM 672 C CA . TYR A 1 80 ? -5.893 -27.576 -7.456 1.00 95.62 80 TYR A CA 1
ATOM 673 C C . TYR A 1 80 ? -5.545 -27.349 -5.980 1.00 95.62 80 TYR A C 1
ATOM 675 O O . TYR A 1 80 ? -4.585 -26.644 -5.667 1.00 95.62 80 TYR A O 1
ATOM 683 N N . PHE A 1 81 ? -6.296 -27.995 -5.089 1.00 95.75 81 PHE A N 1
ATOM 684 C CA . PHE A 1 81 ? -6.045 -28.020 -3.649 1.00 95.75 81 PHE A CA 1
ATOM 685 C C . PHE A 1 81 ? -6.084 -29.465 -3.151 1.00 95.75 81 PHE A C 1
ATOM 687 O O . PHE A 1 81 ? -7.023 -30.200 -3.454 1.00 95.75 81 PHE A O 1
ATOM 694 N N . LYS A 1 82 ? -5.060 -29.865 -2.401 1.00 94.44 82 LYS A N 1
ATOM 695 C CA . LYS A 1 82 ? -4.964 -31.126 -1.657 1.00 94.44 82 LYS A CA 1
ATOM 696 C C . LYS A 1 82 ? -4.548 -30.816 -0.216 1.00 94.44 82 LYS A C 1
ATOM 698 O O . LYS A 1 82 ? -4.259 -29.673 0.121 1.00 94.44 82 LYS A O 1
ATOM 703 N N . GLU A 1 83 ? -4.494 -31.841 0.627 1.00 92.12 83 GLU A N 1
ATOM 704 C CA . GLU A 1 83 ? -4.240 -31.712 2.070 1.00 92.12 83 GLU A CA 1
ATOM 705 C C . GLU A 1 83 ? -2.922 -30.999 2.418 1.00 92.12 83 GLU A C 1
ATOM 707 O O . GLU A 1 83 ? -2.896 -30.176 3.329 1.00 92.12 83 GLU A O 1
ATOM 712 N N . TYR A 1 84 ? -1.843 -31.279 1.678 1.00 91.62 84 TYR A N 1
ATOM 713 C CA . TYR A 1 84 ? -0.497 -30.746 1.950 1.00 91.62 84 TYR A CA 1
ATOM 714 C C . TYR A 1 84 ? 0.074 -29.890 0.815 1.00 91.62 84 TYR A C 1
ATOM 716 O O . TYR A 1 84 ? 1.192 -29.391 0.922 1.00 91.62 84 TYR A O 1
ATOM 724 N N . GLU A 1 85 ? -0.660 -29.740 -0.288 1.00 92.31 85 GLU A N 1
ATOM 725 C CA . GLU A 1 85 ? -0.163 -29.046 -1.472 1.00 92.31 85 GLU A CA 1
ATOM 726 C C . GLU A 1 85 ? -1.311 -28.347 -2.214 1.00 92.31 85 GLU A C 1
ATOM 728 O O . GLU A 1 85 ? -2.441 -28.835 -2.275 1.00 92.31 85 GLU A O 1
ATOM 733 N N . ALA A 1 86 ? -1.000 -27.212 -2.824 1.00 92.19 86 ALA A N 1
ATOM 734 C CA . ALA A 1 86 ? -1.871 -26.553 -3.778 1.00 92.19 86 ALA A CA 1
ATOM 735 C C . ALA A 1 86 ? -1.068 -26.247 -5.038 1.00 92.19 86 ALA A C 1
ATOM 737 O O . ALA A 1 86 ? 0.145 -26.028 -4.987 1.00 92.19 86 ALA A O 1
ATOM 738 N N . GLY A 1 87 ? -1.751 -26.211 -6.175 1.00 93.31 87 GLY A N 1
ATOM 739 C CA . GLY A 1 87 ? -1.136 -25.753 -7.406 1.00 93.31 87 GLY A CA 1
ATOM 740 C C . GLY A 1 87 ? -0.701 -24.290 -7.281 1.00 93.31 87 GLY A C 1
ATOM 741 O O . GLY A 1 87 ? -1.461 -23.454 -6.793 1.00 93.31 87 GLY A O 1
ATOM 742 N N . ALA A 1 88 ? 0.511 -23.968 -7.742 1.00 94.12 88 ALA A N 1
ATOM 743 C CA . ALA A 1 88 ? 1.081 -22.615 -7.720 1.00 94.12 88 ALA A CA 1
ATOM 744 C C . ALA A 1 88 ? 0.456 -21.681 -8.783 1.00 94.12 88 ALA A C 1
ATOM 746 O O . ALA A 1 88 ? 1.154 -20.897 -9.434 1.00 94.12 88 ALA A O 1
ATOM 747 N N . TYR A 1 89 ? -0.856 -21.810 -8.996 1.00 97.38 89 TYR A N 1
ATOM 748 C CA . TYR A 1 89 ? -1.654 -20.946 -9.854 1.00 97.38 89 TYR A CA 1
ATOM 749 C C . TYR A 1 89 ? -1.705 -19.541 -9.263 1.00 97.38 89 TYR A C 1
ATOM 751 O O . TYR A 1 89 ? -1.956 -19.386 -8.071 1.00 97.38 89 TYR A O 1
ATOM 759 N N . GLY A 1 90 ? -1.503 -18.517 -10.081 1.00 97.19 90 GLY A N 1
ATOM 760 C CA . GLY A 1 90 ? -1.593 -17.127 -9.645 1.00 97.19 90 GLY A CA 1
ATOM 761 C C . GLY A 1 90 ? -0.872 -16.181 -10.592 1.00 97.19 90 GLY A C 1
ATOM 762 O O . GLY A 1 90 ? -0.286 -16.612 -11.579 1.00 97.19 90 GLY A O 1
ATOM 763 N N . ALA A 1 91 ? -0.867 -14.893 -10.273 1.00 97.62 91 ALA A N 1
ATOM 764 C CA . ALA A 1 91 ? -0.062 -13.915 -10.997 1.00 97.62 91 ALA A CA 1
ATOM 765 C C . ALA A 1 91 ? 1.053 -13.392 -10.093 1.00 97.62 91 ALA A C 1
ATOM 767 O O . ALA A 1 91 ? 0.816 -13.092 -8.924 1.00 97.62 91 ALA A O 1
ATOM 768 N N . HIS A 1 92 ? 2.260 -13.269 -10.636 1.00 98.06 92 HIS A N 1
ATOM 769 C CA . HIS A 1 92 ? 3.347 -12.525 -10.013 1.00 98.06 92 HIS A CA 1
ATOM 770 C C . HIS A 1 92 ? 3.933 -11.588 -11.063 1.00 98.06 92 HIS A C 1
ATOM 772 O O . HIS A 1 92 ? 4.595 -12.025 -12.006 1.00 98.06 92 HIS A O 1
ATOM 778 N N . GLU A 1 93 ? 3.659 -10.300 -10.907 1.00 98.44 93 GLU A N 1
ATOM 779 C CA . GLU A 1 93 ? 3.984 -9.261 -11.878 1.00 98.44 93 GLU A CA 1
ATOM 780 C C . GLU A 1 93 ? 4.874 -8.192 -11.248 1.00 98.44 93 GLU A C 1
ATOM 782 O O . GLU A 1 93 ? 4.840 -7.955 -10.039 1.00 98.44 93 GLU A O 1
ATOM 787 N N . VAL A 1 94 ? 5.663 -7.534 -12.091 1.00 98.50 94 VAL A N 1
ATOM 788 C CA . VAL A 1 94 ? 6.489 -6.380 -11.745 1.00 98.50 94 VAL A CA 1
ATOM 789 C C . VAL A 1 94 ? 6.008 -5.195 -12.568 1.00 98.50 94 VAL A C 1
ATOM 791 O O . VAL A 1 94 ? 6.025 -5.232 -13.799 1.00 98.50 94 VAL A O 1
ATOM 794 N N . ILE A 1 95 ? 5.615 -4.131 -11.882 1.00 98.75 95 ILE A N 1
ATOM 795 C CA . ILE A 1 95 ? 5.467 -2.798 -12.448 1.00 98.75 95 ILE A CA 1
ATOM 796 C C . ILE A 1 95 ? 6.844 -2.139 -12.384 1.00 98.75 95 ILE A C 1
ATOM 798 O O . ILE A 1 95 ? 7.378 -1.891 -11.307 1.00 98.75 95 ILE A O 1
ATOM 802 N N . ILE A 1 96 ? 7.435 -1.875 -13.542 1.00 98.62 96 ILE A N 1
ATOM 803 C CA . ILE A 1 96 ? 8.601 -1.007 -13.675 1.00 98.62 96 ILE A CA 1
ATOM 804 C C . ILE A 1 96 ? 8.060 0.421 -13.646 1.00 98.62 96 ILE A C 1
ATOM 806 O O . ILE A 1 96 ? 7.523 0.896 -14.651 1.00 98.62 96 ILE A O 1
ATOM 810 N N . ASP A 1 97 ? 8.153 1.052 -12.473 1.00 98.19 97 ASP A N 1
ATOM 811 C CA . ASP A 1 97 ? 7.394 2.255 -12.104 1.00 98.19 97 ASP A CA 1
ATOM 812 C C . ASP A 1 97 ? 7.668 3.442 -13.046 1.00 98.19 97 ASP A C 1
ATOM 814 O O . ASP A 1 97 ? 6.775 4.236 -13.331 1.00 98.19 97 ASP A O 1
ATOM 818 N N . THR A 1 98 ? 8.907 3.556 -13.534 1.00 98.38 98 THR A N 1
ATOM 819 C CA . THR A 1 98 ? 9.357 4.617 -14.444 1.00 98.38 98 THR A CA 1
ATOM 820 C C . THR A 1 98 ? 10.467 4.125 -15.378 1.00 98.38 98 THR A C 1
ATOM 822 O O . THR A 1 98 ? 11.135 3.126 -15.105 1.00 98.38 98 THR A O 1
ATOM 825 N N . ASN A 1 99 ? 10.697 4.835 -16.483 1.00 97.19 99 ASN A N 1
ATOM 826 C CA . ASN A 1 99 ? 11.852 4.648 -17.362 1.00 97.19 99 ASN A CA 1
ATOM 827 C C . ASN A 1 99 ? 13.146 5.306 -16.844 1.00 97.19 99 ASN A C 1
ATOM 829 O O . ASN A 1 99 ? 14.204 5.150 -17.456 1.00 97.19 99 ASN A O 1
ATOM 833 N N . ARG A 1 100 ? 13.081 6.020 -15.716 1.00 97.38 100 ARG A N 1
ATOM 834 C CA . ARG A 1 100 ? 14.217 6.681 -15.066 1.00 97.38 100 ARG A CA 1
ATOM 835 C C . ARG A 1 100 ? 14.791 5.810 -13.949 1.00 97.38 100 ARG A C 1
ATOM 837 O O . ARG A 1 100 ? 14.058 5.281 -13.121 1.00 97.38 100 ARG A O 1
ATOM 844 N N . HIS A 1 101 ? 16.116 5.699 -13.883 1.00 96.69 101 HIS A N 1
ATOM 845 C CA . HIS A 1 101 ? 16.799 5.013 -12.778 1.00 96.69 101 HIS A CA 1
ATOM 846 C C . HIS A 1 101 ? 17.007 5.989 -11.609 1.00 96.69 101 HIS A C 1
ATOM 848 O O . HIS A 1 101 ? 18.095 6.531 -11.434 1.00 96.69 101 HIS A O 1
ATOM 854 N N . ILE A 1 102 ? 15.945 6.239 -10.845 1.00 96.56 102 ILE A N 1
ATOM 855 C CA . ILE A 1 102 ? 15.875 7.225 -9.745 1.00 96.56 102 ILE A CA 1
ATOM 856 C C . ILE A 1 102 ? 15.279 6.600 -8.477 1.00 96.56 102 ILE A C 1
ATOM 858 O O . ILE A 1 102 ? 14.700 5.520 -8.548 1.00 96.56 102 ILE A O 1
ATOM 862 N N . LYS A 1 103 ? 15.366 7.268 -7.323 1.00 95.31 103 LYS A N 1
ATOM 863 C CA . LYS A 1 103 ? 14.657 6.847 -6.102 1.00 95.31 103 LYS A CA 1
ATOM 864 C C . LYS A 1 103 ? 13.174 7.224 -6.159 1.00 95.31 103 LYS A C 1
ATOM 866 O O . LYS A 1 103 ? 12.784 8.183 -6.822 1.00 95.31 103 LYS A O 1
ATOM 871 N N . PHE A 1 104 ? 12.343 6.523 -5.390 1.00 96.62 104 PHE A N 1
ATOM 872 C CA . PHE A 1 104 ? 10.891 6.763 -5.341 1.00 96.62 104 PHE A CA 1
ATOM 873 C C . PHE A 1 104 ? 10.493 8.216 -5.019 1.00 96.62 104 PHE A C 1
ATOM 875 O O . PHE A 1 104 ? 9.579 8.762 -5.630 1.00 96.62 104 PHE A O 1
ATOM 882 N N . PHE A 1 105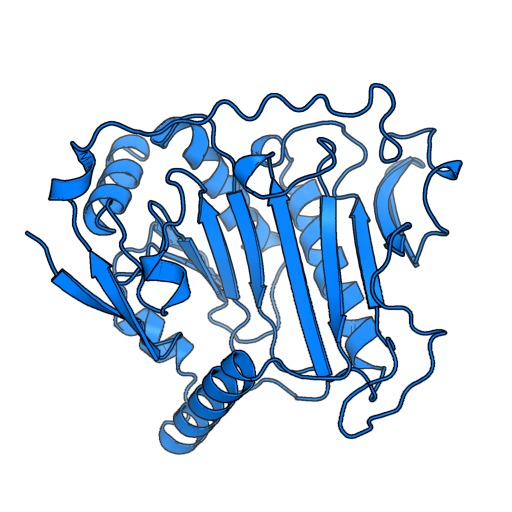 ? 11.184 8.876 -4.085 1.00 96.75 105 PHE A N 1
ATOM 883 C CA . PHE A 1 105 ? 10.870 10.264 -3.714 1.00 96.75 105 PHE A CA 1
ATOM 884 C C . PHE A 1 105 ? 11.304 11.308 -4.761 1.00 96.75 105 PHE A C 1
ATOM 886 O O . PHE A 1 105 ? 10.954 12.478 -4.628 1.00 96.75 105 PHE A O 1
ATOM 893 N N . GLU A 1 106 ? 12.021 10.903 -5.813 1.00 97.75 106 GLU A N 1
ATOM 894 C CA . GLU A 1 106 ? 12.408 11.763 -6.943 1.00 97.75 106 GLU A CA 1
ATOM 895 C C . GLU A 1 106 ? 11.388 11.739 -8.095 1.00 97.75 106 GLU A C 1
ATOM 897 O O . GLU A 1 106 ? 11.577 12.429 -9.100 1.00 97.75 106 GLU A O 1
ATOM 902 N N . PHE A 1 107 ? 10.323 10.941 -7.967 1.00 98.38 107 PHE A N 1
ATOM 903 C CA . PHE A 1 107 ? 9.268 10.835 -8.973 1.00 98.38 107 PHE A CA 1
ATOM 904 C C . PHE A 1 107 ? 8.605 12.182 -9.212 1.00 98.38 107 PHE A C 1
ATOM 906 O O . PHE A 1 107 ? 8.424 12.969 -8.294 1.00 98.38 107 PHE A O 1
ATOM 913 N N . GLU A 1 108 ? 8.176 12.445 -10.431 1.00 98.06 108 GLU A N 1
ATOM 914 C CA . GLU A 1 108 ? 7.249 13.522 -10.743 1.00 98.06 108 GLU A CA 1
ATOM 915 C C . GLU A 1 108 ? 5.806 13.079 -10.465 1.00 98.06 108 GLU A C 1
ATOM 917 O O . GLU A 1 108 ? 5.480 11.891 -10.537 1.00 98.06 108 GLU A O 1
ATOM 922 N N . LYS A 1 109 ? 4.893 14.036 -10.243 1.00 98.19 109 LYS A N 1
ATOM 923 C CA . LYS A 1 109 ? 3.466 13.747 -9.996 1.00 98.19 109 LYS A CA 1
ATOM 924 C C . LYS A 1 109 ? 2.869 12.807 -11.051 1.00 98.19 109 LYS A C 1
ATOM 926 O O . LYS A 1 109 ? 2.072 11.929 -10.733 1.00 98.19 109 LYS A O 1
ATOM 931 N N . LYS A 1 110 ? 3.278 12.961 -12.314 1.00 98.06 110 LYS A N 1
ATOM 932 C CA . LYS A 1 110 ? 2.829 12.116 -13.428 1.00 98.06 110 LYS A CA 1
ATOM 933 C C . LYS A 1 110 ? 3.294 10.662 -13.312 1.00 98.06 110 LYS A C 1
ATOM 935 O O . LYS A 1 110 ? 2.555 9.764 -13.706 1.00 98.06 110 LYS A O 1
ATOM 940 N N . GLU A 1 111 ? 4.484 10.420 -12.769 1.00 98.62 111 GLU A N 1
ATOM 941 C CA . GLU A 1 111 ? 5.003 9.067 -12.539 1.00 98.62 111 GLU A CA 1
ATOM 942 C C . GLU A 1 111 ? 4.175 8.355 -11.461 1.00 98.62 111 GLU A C 1
ATOM 944 O O . GLU A 1 111 ? 3.787 7.204 -11.656 1.00 98.62 111 GLU A O 1
ATOM 949 N N . PHE A 1 112 ? 3.769 9.062 -10.398 1.00 98.75 112 PHE A N 1
ATOM 950 C CA . PHE A 1 112 ? 2.805 8.528 -9.429 1.00 98.75 112 PHE A CA 1
ATOM 951 C C . PHE A 1 112 ? 1.437 8.235 -10.050 1.00 98.75 112 PHE A C 1
ATOM 953 O O . PHE A 1 112 ? 0.897 7.150 -9.847 1.00 98.75 112 PHE A O 1
ATOM 960 N N . ILE A 1 113 ? 0.893 9.161 -10.849 1.00 98.88 113 ILE A N 1
ATOM 961 C CA . ILE A 1 113 ? -0.387 8.950 -11.546 1.00 98.88 113 ILE A CA 1
ATOM 962 C C . ILE A 1 113 ? -0.319 7.692 -12.422 1.00 98.88 113 ILE A C 1
ATOM 964 O O . ILE A 1 113 ? -1.210 6.845 -12.367 1.00 98.88 113 ILE A O 1
ATOM 968 N N . ASN A 1 114 ? 0.758 7.532 -13.197 1.00 98.75 114 ASN A N 1
ATOM 969 C CA . ASN A 1 114 ? 0.972 6.351 -14.028 1.00 98.75 114 ASN A CA 1
ATOM 970 C C . ASN A 1 114 ? 1.051 5.069 -13.188 1.00 98.75 114 ASN A C 1
ATOM 972 O O . ASN A 1 114 ? 0.413 4.079 -13.545 1.00 98.75 114 ASN A O 1
ATOM 976 N N . LEU A 1 115 ? 1.782 5.082 -12.071 1.00 98.81 115 LEU A N 1
ATOM 977 C CA . LEU A 1 115 ? 1.872 3.937 -11.166 1.00 98.81 115 LEU A CA 1
ATOM 978 C C . LEU A 1 115 ? 0.491 3.527 -10.639 1.00 98.81 115 LEU A C 1
ATOM 980 O O . LEU A 1 115 ? 0.094 2.371 -10.781 1.00 98.81 115 LEU A O 1
ATOM 984 N N . PHE A 1 116 ? -0.274 4.465 -10.082 1.00 98.81 116 PHE A N 1
ATOM 985 C CA . PHE A 1 116 ? -1.588 4.157 -9.510 1.00 98.81 116 PHE A CA 1
ATOM 986 C C . PHE A 1 116 ? -2.588 3.704 -10.571 1.00 98.81 116 PHE A C 1
ATOM 988 O O . PHE A 1 116 ? -3.335 2.750 -10.344 1.00 98.81 116 PHE A O 1
ATOM 995 N N . LYS A 1 117 ? -2.524 4.297 -11.767 1.00 98.81 117 LYS A N 1
ATOM 996 C CA . LYS A 1 117 ? -3.316 3.863 -12.918 1.00 98.81 117 LYS A CA 1
ATOM 997 C C . LYS A 1 117 ? -2.965 2.435 -13.332 1.00 98.81 117 LYS A C 1
ATOM 999 O O . LYS A 1 117 ? -3.860 1.639 -13.605 1.00 98.81 117 LYS A O 1
ATOM 1004 N N . ALA A 1 118 ? -1.678 2.087 -13.371 1.00 98.81 118 ALA A N 1
ATOM 1005 C CA . ALA A 1 118 ? -1.236 0.733 -13.688 1.00 98.81 118 ALA A CA 1
ATOM 1006 C C . ALA A 1 118 ? -1.727 -0.278 -12.641 1.00 98.81 118 ALA A C 1
ATOM 1008 O O . ALA A 1 118 ? -2.278 -1.310 -13.019 1.00 98.81 118 ALA A O 1
ATOM 1009 N N . ILE A 1 119 ? -1.616 0.044 -11.346 1.00 98.81 119 ILE A N 1
ATOM 1010 C CA . ILE A 1 119 ? -2.141 -0.791 -10.253 1.00 98.81 119 ILE A CA 1
ATOM 1011 C C . ILE A 1 119 ? -3.647 -1.020 -10.429 1.00 98.81 119 ILE A C 1
ATOM 1013 O O . ILE A 1 119 ? -4.096 -2.165 -10.393 1.00 98.81 119 ILE A O 1
ATOM 1017 N N . LYS A 1 120 ? -4.422 0.042 -10.684 1.00 98.06 120 LYS A N 1
ATOM 1018 C CA . LYS A 1 120 ? -5.876 -0.038 -10.894 1.00 98.06 120 LYS A CA 1
ATOM 1019 C C . LYS A 1 120 ? -6.237 -0.905 -12.103 1.00 98.06 120 LYS A C 1
ATOM 1021 O O . LYS A 1 120 ? -7.124 -1.752 -12.010 1.00 98.06 120 LYS A O 1
ATOM 1026 N N . LEU A 1 121 ? -5.528 -0.741 -13.223 1.00 98.44 121 LEU A N 1
ATOM 1027 C CA . LEU A 1 121 ? -5.726 -1.561 -14.422 1.00 98.44 121 LEU A CA 1
ATOM 1028 C C . LEU A 1 121 ? -5.411 -3.038 -14.166 1.00 98.44 121 LEU A C 1
ATOM 1030 O O . LEU A 1 121 ? -6.187 -3.895 -14.579 1.00 98.44 121 LEU A O 1
ATOM 1034 N N . ARG A 1 122 ? -4.309 -3.345 -13.470 1.00 98.31 122 ARG A N 1
ATOM 1035 C CA . ARG A 1 122 ? -3.951 -4.733 -13.141 1.00 98.31 122 ARG A CA 1
ATOM 1036 C C . ARG A 1 122 ? -4.924 -5.361 -12.149 1.00 98.31 122 ARG A C 1
ATOM 1038 O O . ARG A 1 122 ? -5.325 -6.499 -12.359 1.00 98.31 122 ARG A O 1
ATOM 1045 N N . TYR A 1 123 ? -5.356 -4.626 -11.124 1.00 97.88 123 TYR A N 1
ATOM 1046 C CA . TYR A 1 123 ? -6.389 -5.088 -10.195 1.00 97.88 123 TYR A CA 1
ATOM 1047 C C . TYR A 1 123 ? -7.688 -5.447 -10.933 1.00 97.88 123 TYR A C 1
ATOM 1049 O O . TYR A 1 123 ? -8.213 -6.543 -10.751 1.00 97.88 123 TYR A O 1
ATOM 1057 N N . ASN A 1 124 ? -8.171 -4.563 -11.811 1.00 96.62 124 ASN A N 1
ATOM 1058 C CA . ASN A 1 124 ? -9.403 -4.791 -12.570 1.00 96.62 124 ASN A CA 1
ATOM 1059 C C . ASN A 1 124 ? -9.289 -5.938 -13.582 1.00 96.62 124 ASN A C 1
ATOM 1061 O O . ASN A 1 124 ? -10.263 -6.657 -13.783 1.00 96.62 124 ASN A O 1
ATOM 1065 N N . ASP A 1 125 ? -8.124 -6.124 -14.205 1.00 97.56 125 ASP A N 1
ATOM 1066 C CA . ASP A 1 125 ? -7.876 -7.249 -15.109 1.00 97.56 125 ASP A CA 1
ATOM 1067 C C . ASP A 1 125 ? -7.876 -8.584 -14.352 1.00 97.56 125 ASP A C 1
ATOM 1069 O O . ASP A 1 125 ? -8.653 -9.483 -14.672 1.00 97.56 125 ASP A O 1
ATOM 1073 N N . LEU A 1 126 ? -7.076 -8.677 -13.285 1.00 97.19 126 LEU A N 1
ATOM 1074 C CA . LEU A 1 126 ? -6.926 -9.891 -12.480 1.00 97.19 126 LEU A CA 1
ATOM 1075 C C . LEU A 1 126 ? -8.203 -10.251 -11.710 1.00 97.19 126 LEU A C 1
ATOM 1077 O O . LEU A 1 126 ? -8.440 -11.425 -11.438 1.00 97.19 126 LEU A O 1
ATOM 1081 N N . LYS A 1 127 ? -9.069 -9.273 -11.411 1.00 95.56 127 LYS A N 1
ATOM 1082 C CA . LYS A 1 127 ? -10.404 -9.509 -10.839 1.00 95.56 127 LYS A CA 1
ATOM 1083 C C . LYS A 1 127 ? -11.299 -10.373 -11.737 1.00 95.56 127 LYS A C 1
ATOM 1085 O O . LYS A 1 127 ? -12.208 -11.016 -11.217 1.00 95.56 127 LYS A O 1
ATOM 1090 N N . ASN A 1 128 ? -11.056 -10.414 -13.050 1.00 95.81 128 ASN A N 1
ATOM 1091 C CA . ASN A 1 128 ? -11.867 -11.208 -13.980 1.00 95.81 128 ASN A CA 1
ATOM 1092 C C . ASN A 1 128 ? -11.542 -12.709 -13.944 1.00 95.81 128 ASN A C 1
ATOM 1094 O O . ASN A 1 128 ? -12.338 -13.519 -14.421 1.00 95.81 128 ASN A O 1
ATOM 1098 N N . ASP A 1 129 ? -10.407 -13.105 -13.365 1.00 96.50 129 ASP A N 1
ATOM 1099 C CA . ASP A 1 129 ? -10.095 -14.513 -13.143 1.00 96.50 129 ASP A CA 1
ATOM 1100 C C . ASP A 1 129 ? -10.703 -14.995 -11.820 1.00 96.50 129 ASP A C 1
ATOM 1102 O O . ASP A 1 129 ? -10.170 -14.780 -10.732 1.00 96.50 129 ASP A O 1
ATOM 1106 N N . VAL A 1 130 ? -11.820 -15.716 -11.927 1.00 95.75 130 VAL A N 1
ATOM 1107 C CA . VAL A 1 130 ? -12.591 -16.237 -10.789 1.00 95.75 130 VAL A CA 1
ATOM 1108 C C . VAL A 1 130 ? -11.818 -17.200 -9.880 1.00 95.75 130 VAL A C 1
ATOM 1110 O O . VAL A 1 130 ? -12.267 -17.459 -8.756 1.00 95.75 130 VAL A O 1
ATOM 1113 N N . LYS A 1 131 ? -10.681 -17.751 -10.330 1.00 96.75 131 LYS A N 1
ATOM 1114 C CA . LYS A 1 131 ? -9.812 -18.599 -9.500 1.00 96.75 131 LYS A CA 1
ATOM 1115 C C . LYS A 1 131 ? -8.979 -17.776 -8.523 1.00 96.75 131 LYS A C 1
ATOM 1117 O O . LYS A 1 131 ? -8.608 -18.306 -7.477 1.00 96.75 131 LYS A O 1
ATOM 1122 N N . LEU A 1 132 ? -8.698 -16.513 -8.842 1.00 97.69 132 LEU A N 1
ATOM 1123 C CA . LEU A 1 132 ? -7.969 -15.595 -7.976 1.00 97.69 132 LEU A CA 1
ATOM 1124 C C . LEU A 1 132 ? -8.909 -15.031 -6.907 1.00 97.69 132 LEU A C 1
ATOM 1126 O O . LEU A 1 132 ? -10.057 -14.687 -7.177 1.00 97.69 132 LEU A O 1
ATOM 1130 N N . LYS A 1 133 ? -8.419 -14.963 -5.669 1.00 97.25 133 LYS A N 1
ATOM 1131 C CA . LYS A 1 133 ? -9.188 -14.566 -4.479 1.00 97.25 133 LYS A CA 1
ATOM 1132 C C . LYS A 1 133 ? -8.577 -13.392 -3.733 1.00 97.25 133 LYS A C 1
ATOM 1134 O O . LYS A 1 133 ? -9.302 -12.641 -3.087 1.00 97.25 133 LYS A O 1
ATOM 1139 N N . HIS A 1 134 ? -7.265 -13.198 -3.822 1.00 97.62 134 HIS A N 1
ATOM 1140 C CA . HIS A 1 134 ? -6.595 -12.111 -3.119 1.00 97.62 134 HIS A CA 1
ATOM 1141 C C . HIS A 1 134 ? -5.566 -11.416 -3.999 1.00 97.62 134 HIS A C 1
ATOM 1143 O O . HIS A 1 134 ? -4.819 -12.072 -4.719 1.00 97.62 134 HIS A O 1
ATOM 1149 N N . PHE A 1 135 ? -5.529 -10.090 -3.910 1.00 97.88 135 PHE A N 1
ATOM 1150 C CA . PHE A 1 135 ? -4.606 -9.227 -4.631 1.00 97.88 135 PHE A CA 1
ATOM 1151 C C . PHE A 1 135 ? -3.718 -8.502 -3.624 1.00 97.88 135 PHE A C 1
ATOM 1153 O O . PHE A 1 135 ? -4.209 -7.747 -2.786 1.00 97.88 135 PHE A O 1
ATOM 1160 N N . ILE A 1 136 ? -2.414 -8.739 -3.710 1.00 97.25 136 ILE A N 1
ATOM 1161 C CA . ILE A 1 136 ? -1.393 -8.083 -2.899 1.00 97.25 136 ILE A CA 1
ATOM 1162 C C . ILE A 1 136 ? -0.568 -7.221 -3.844 1.00 97.25 136 ILE A C 1
ATOM 1164 O O . ILE A 1 136 ? 0.135 -7.744 -4.705 1.00 97.25 136 ILE A O 1
ATOM 1168 N N . CYS A 1 137 ? -0.626 -5.907 -3.674 1.00 98.56 137 CYS A N 1
ATOM 1169 C CA . CYS A 1 137 ? 0.241 -4.979 -4.389 1.00 98.56 137 CYS A CA 1
ATOM 1170 C C . CYS A 1 137 ? 1.157 -4.293 -3.385 1.00 98.56 137 CYS A C 1
ATOM 1172 O O . CYS A 1 137 ? 0.690 -3.756 -2.380 1.00 98.56 137 CYS A O 1
ATOM 1174 N N . PHE A 1 138 ? 2.463 -4.340 -3.631 1.00 98.62 138 PHE A N 1
ATOM 1175 C CA . PHE A 1 138 ? 3.448 -3.842 -2.684 1.00 98.62 138 PHE A CA 1
ATOM 1176 C C . PHE A 1 138 ? 4.702 -3.297 -3.358 1.00 98.62 138 PHE A C 1
ATOM 1178 O O . PHE A 1 138 ? 5.106 -3.744 -4.428 1.00 98.62 138 PHE A O 1
ATOM 1185 N N . LYS A 1 139 ? 5.355 -2.350 -2.692 1.00 98.38 139 LYS A N 1
ATOM 1186 C CA . LYS A 1 139 ? 6.654 -1.804 -3.079 1.00 98.38 139 LYS A CA 1
ATOM 1187 C C . LYS A 1 139 ? 7.671 -2.062 -1.980 1.00 98.38 139 LYS A C 1
ATOM 1189 O O . LYS A 1 139 ? 7.364 -1.880 -0.805 1.00 98.38 139 LYS A O 1
ATOM 1194 N N . ASN A 1 140 ? 8.886 -2.410 -2.390 1.00 97.81 140 ASN A N 1
ATOM 1195 C CA . ASN A 1 140 ? 10.060 -2.453 -1.529 1.00 97.81 140 ASN A CA 1
ATOM 1196 C C . ASN A 1 140 ? 11.054 -1.419 -2.059 1.00 97.81 140 ASN A C 1
ATOM 1198 O O . ASN A 1 140 ? 11.516 -1.553 -3.191 1.00 97.81 140 ASN A O 1
ATOM 1202 N N . GLU A 1 141 ? 11.383 -0.410 -1.260 1.00 96.06 141 GLU A N 1
ATOM 1203 C CA . GLU A 1 141 ? 12.433 0.559 -1.574 1.00 96.06 141 GLU A CA 1
ATOM 1204 C C . GLU A 1 141 ? 13.593 0.364 -0.594 1.00 96.06 141 GLU A C 1
ATOM 1206 O O . GLU A 1 141 ? 13.434 0.522 0.618 1.00 96.06 141 GLU A O 1
ATOM 1211 N N . GLY A 1 142 ? 14.761 0.012 -1.129 1.00 92.81 142 GLY A N 1
ATOM 1212 C CA . GLY A 1 142 ? 15.972 -0.202 -0.344 1.00 92.81 142 GLY A CA 1
ATOM 1213 C C . GLY A 1 142 ? 16.117 -1.602 0.269 1.00 92.81 142 GLY A C 1
ATOM 1214 O O . GLY A 1 142 ? 15.208 -2.437 0.282 1.00 92.81 142 GLY A O 1
ATOM 1215 N N . ILE A 1 143 ? 17.326 -1.890 0.745 1.00 88.44 143 ILE A N 1
ATOM 1216 C CA . ILE A 1 143 ? 17.777 -3.248 1.083 1.00 88.44 143 ILE A CA 1
ATOM 1217 C C . ILE A 1 143 ? 17.104 -3.762 2.361 1.00 88.44 143 ILE A C 1
ATOM 1219 O O . ILE A 1 143 ? 16.680 -4.916 2.411 1.00 88.44 143 ILE A O 1
ATOM 1223 N N . LYS A 1 144 ? 16.945 -2.914 3.386 1.00 88.19 144 LYS A N 1
ATOM 1224 C CA . LYS A 1 144 ? 16.261 -3.255 4.650 1.00 88.19 144 LYS A CA 1
ATOM 1225 C C . LYS A 1 144 ? 14.763 -3.518 4.454 1.00 88.19 144 LYS A C 1
ATOM 1227 O O . LYS A 1 144 ? 14.134 -4.121 5.326 1.00 88.19 144 LYS A O 1
ATOM 1232 N N . ALA A 1 145 ? 14.202 -3.073 3.330 1.00 91.12 145 ALA A N 1
ATOM 1233 C CA . ALA A 1 145 ? 12.835 -3.358 2.902 1.00 91.12 145 ALA A CA 1
ATOM 1234 C C . ALA A 1 145 ? 12.732 -4.592 1.983 1.00 91.12 145 ALA A C 1
ATOM 1236 O O . ALA A 1 145 ? 11.627 -4.978 1.606 1.00 91.12 145 ALA A O 1
ATOM 1237 N N . GLY A 1 146 ? 13.858 -5.224 1.628 1.00 89.38 146 GLY A N 1
ATOM 1238 C CA . GLY A 1 146 ? 13.899 -6.407 0.768 1.00 89.38 146 GLY A CA 1
ATOM 1239 C C . GLY A 1 146 ? 13.913 -6.104 -0.733 1.00 89.38 146 GLY A C 1
ATOM 1240 O O . GLY A 1 146 ? 13.539 -6.970 -1.525 1.00 89.38 146 GLY A O 1
ATOM 1241 N N . ALA A 1 147 ? 14.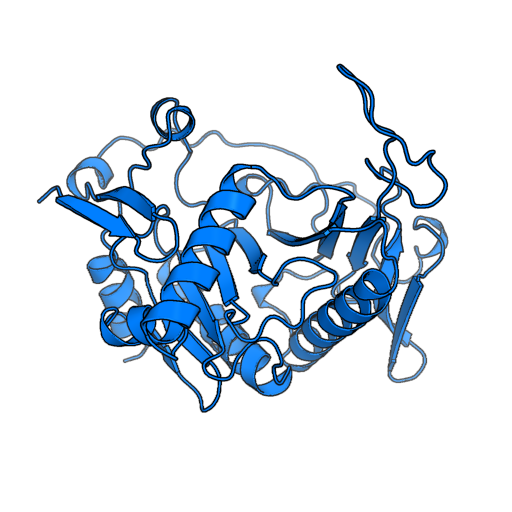308 -4.897 -1.151 1.00 88.62 147 ALA A N 1
ATOM 1242 C CA . ALA A 1 147 ? 14.494 -4.594 -2.567 1.00 88.62 147 ALA A CA 1
ATOM 1243 C C . ALA A 1 147 ? 15.733 -5.318 -3.115 1.00 88.62 147 ALA A C 1
ATOM 1245 O O . ALA A 1 147 ? 16.837 -5.191 -2.584 1.00 88.62 147 ALA A O 1
ATOM 1246 N N . THR A 1 148 ? 15.563 -6.058 -4.209 1.00 87.19 148 THR A N 1
ATOM 1247 C CA . THR A 1 148 ? 16.668 -6.734 -4.912 1.00 87.19 148 THR A CA 1
ATOM 1248 C C . THR A 1 148 ? 17.193 -5.929 -6.098 1.00 87.19 148 THR A C 1
ATOM 1250 O O . THR A 1 148 ? 18.265 -6.234 -6.616 1.00 87.19 148 THR A O 1
ATOM 1253 N N . GLN A 1 149 ? 16.453 -4.903 -6.523 1.00 91.12 149 GLN A N 1
ATOM 1254 C CA . GLN A 1 149 ? 16.810 -3.989 -7.604 1.00 91.12 149 GLN A CA 1
ATOM 1255 C C . GLN A 1 149 ? 16.669 -2.547 -7.129 1.00 91.12 149 GLN A C 1
ATOM 1257 O O . GLN A 1 149 ? 15.695 -2.215 -6.460 1.00 91.12 149 GLN A O 1
ATOM 1262 N N . SER A 1 150 ? 17.630 -1.699 -7.502 1.00 92.50 150 SER A N 1
ATOM 1263 C CA . SER A 1 150 ? 17.613 -0.270 -7.168 1.00 92.50 150 SER A CA 1
ATOM 1264 C C . SER A 1 150 ? 16.710 0.553 -8.076 1.00 92.50 150 SER A C 1
ATOM 1266 O O . SER A 1 150 ? 16.338 1.660 -7.715 1.00 92.50 150 SER A O 1
ATOM 1268 N N . HIS A 1 151 ? 16.390 0.042 -9.267 1.00 96.44 151 HIS A N 1
ATOM 1269 C CA . HIS A 1 151 ? 15.438 0.700 -10.152 1.00 96.44 151 HIS A CA 1
ATOM 1270 C C . HIS A 1 151 ? 14.042 0.582 -9.544 1.00 96.44 151 HIS A C 1
ATOM 1272 O O . HIS A 1 151 ? 13.664 -0.516 -9.121 1.00 96.44 151 HIS A O 1
ATOM 1278 N N . PRO A 1 152 ? 13.275 1.674 -9.494 1.00 96.88 152 PRO A N 1
ATOM 1279 C CA . PRO A 1 152 ? 12.027 1.711 -8.763 1.00 96.88 152 PRO A CA 1
ATOM 1280 C C . PRO A 1 152 ? 11.000 0.806 -9.443 1.00 96.88 152 PRO A C 1
ATOM 1282 O O . PRO A 1 152 ? 10.704 0.923 -10.634 1.00 96.88 152 PRO A O 1
ATOM 1285 N N . HIS A 1 153 ? 10.499 -0.147 -8.670 1.00 98.06 153 HIS A N 1
ATOM 1286 C CA . HIS A 1 153 ? 9.489 -1.086 -9.117 1.00 98.06 153 HIS A CA 1
ATOM 1287 C C . HIS A 1 153 ? 8.503 -1.396 -7.993 1.00 98.06 153 HIS A C 1
ATOM 1289 O O . HIS A 1 153 ? 8.838 -1.312 -6.805 1.00 98.06 153 HIS A O 1
ATOM 1295 N N . THR A 1 154 ? 7.304 -1.790 -8.399 1.00 98.62 154 THR A N 1
ATOM 1296 C CA . THR A 1 154 ? 6.212 -2.269 -7.554 1.00 98.62 154 THR A CA 1
ATOM 1297 C C . THR A 1 154 ? 5.871 -3.690 -7.991 1.00 98.62 154 THR A C 1
ATOM 1299 O O . THR A 1 154 ? 6.025 -4.046 -9.156 1.00 98.62 154 THR A O 1
ATOM 1302 N N . GLN A 1 155 ? 5.451 -4.539 -7.067 1.00 98.50 155 GLN A N 1
ATOM 1303 C CA . GLN A 1 155 ? 5.134 -5.937 -7.331 1.00 98.50 155 GLN A CA 1
ATOM 1304 C C . GLN A 1 155 ? 3.666 -6.220 -7.046 1.00 98.50 155 GLN A C 1
ATOM 1306 O O . GLN A 1 155 ? 3.070 -5.660 -6.125 1.00 98.50 155 GLN A O 1
ATOM 1311 N N . ILE A 1 156 ? 3.103 -7.122 -7.840 1.00 98.62 156 ILE A N 1
ATOM 1312 C CA . ILE A 1 156 ? 1.752 -7.642 -7.669 1.00 98.62 156 ILE A CA 1
ATOM 1313 C C . ILE A 1 156 ? 1.848 -9.152 -7.490 1.00 98.62 156 ILE A C 1
ATOM 1315 O O . ILE A 1 156 ? 2.497 -9.837 -8.279 1.00 98.62 156 ILE A O 1
ATOM 1319 N N . LEU A 1 157 ? 1.155 -9.663 -6.477 1.00 97.75 157 LEU A N 1
ATOM 1320 C CA . LEU A 1 157 ? 0.851 -11.074 -6.294 1.00 97.75 157 LEU A CA 1
ATOM 1321 C C . LEU A 1 157 ? -0.665 -11.247 -6.277 1.00 97.75 157 LEU A C 1
ATOM 1323 O O . LEU A 1 157 ? -1.342 -10.695 -5.411 1.00 97.75 157 LEU A O 1
ATOM 1327 N N . ALA A 1 158 ? -1.197 -12.041 -7.200 1.00 97.75 158 ALA A N 1
ATOM 1328 C CA . ALA A 1 158 ? -2.585 -12.476 -7.157 1.00 97.75 158 ALA A CA 1
ATOM 1329 C C . ALA A 1 158 ? -2.649 -13.965 -6.825 1.00 97.75 158 ALA A C 1
ATOM 1331 O O . ALA A 1 158 ? -2.055 -14.798 -7.513 1.00 97.75 158 ALA A O 1
ATOM 1332 N N . LEU A 1 159 ? -3.352 -14.281 -5.742 1.00 96.81 159 LEU A N 1
ATOM 1333 C CA . LEU A 1 159 ? -3.368 -15.591 -5.105 1.00 96.81 159 LEU A CA 1
ATOM 1334 C C . LEU A 1 159 ? -4.720 -16.281 -5.300 1.00 96.81 159 LEU A C 1
ATOM 1336 O O . LEU A 1 159 ? -5.754 -15.613 -5.242 1.00 96.81 159 LEU A O 1
ATOM 1340 N N . PRO A 1 160 ? -4.745 -17.621 -5.410 1.00 96.19 160 PRO A N 1
ATOM 1341 C CA . PRO A 1 160 ? -5.977 -18.402 -5.458 1.00 96.19 160 PRO A CA 1
ATOM 1342 C C . PRO A 1 160 ? -6.609 -18.607 -4.071 1.00 96.19 160 PRO A C 1
ATOM 1344 O O . PRO A 1 160 ? -7.634 -19.272 -3.944 1.00 96.19 160 PRO A O 1
ATOM 1347 N N . ILE A 1 161 ? -5.988 -18.051 -3.027 1.00 95.31 161 ILE A N 1
ATOM 1348 C CA . ILE A 1 161 ? -6.425 -18.098 -1.631 1.00 95.31 161 ILE A CA 1
ATOM 1349 C C . ILE A 1 161 ? -6.372 -16.706 -1.007 1.00 95.31 161 ILE A C 1
ATOM 1351 O O . ILE A 1 161 ? -5.646 -15.831 -1.478 1.00 95.31 161 ILE A O 1
ATOM 1355 N N . ILE A 1 162 ? -7.089 -16.529 0.099 1.00 96.44 162 ILE A N 1
ATOM 1356 C CA . ILE A 1 162 ? -6.943 -15.369 0.980 1.00 96.44 162 ILE A CA 1
ATOM 1357 C C . ILE A 1 162 ? -6.133 -15.816 2.208 1.00 96.44 162 ILE A C 1
ATOM 1359 O O . ILE A 1 162 ? -6.493 -16.823 2.821 1.00 96.44 162 ILE A O 1
ATOM 1363 N N . PRO A 1 163 ? -5.050 -15.113 2.591 1.00 94.44 163 PRO A N 1
ATOM 1364 C CA . PRO A 1 163 ? -4.320 -15.415 3.820 1.00 94.44 163 PRO A CA 1
ATOM 1365 C C . PRO A 1 163 ? -5.231 -15.381 5.054 1.00 94.44 163 PRO A C 1
ATOM 1367 O O . PRO A 1 163 ? -6.080 -14.502 5.178 1.00 94.44 163 PRO A O 1
ATOM 1370 N N . ILE A 1 164 ? -5.032 -16.299 6.006 1.00 92.38 164 ILE A N 1
ATOM 1371 C CA . ILE A 1 164 ? -5.965 -16.488 7.132 1.00 92.38 164 ILE A CA 1
ATOM 1372 C C . ILE A 1 164 ? -6.162 -15.234 7.996 1.00 92.38 164 ILE A C 1
ATOM 1374 O O . ILE A 1 164 ? -7.268 -14.961 8.452 1.00 92.38 164 ILE A O 1
ATOM 1378 N N . PHE A 1 165 ? -5.110 -14.439 8.201 1.00 90.00 165 PHE A N 1
ATOM 1379 C CA . PHE A 1 165 ? -5.213 -13.187 8.954 1.00 90.00 165 PHE A CA 1
ATOM 1380 C C . PHE A 1 165 ? -6.032 -12.133 8.190 1.00 90.00 165 PHE A C 1
ATOM 1382 O O . PHE A 1 165 ? -6.817 -11.418 8.802 1.00 90.00 165 PHE A O 1
ATOM 1389 N N . LYS A 1 166 ? -5.943 -12.109 6.851 1.00 95.25 166 LYS A N 1
ATOM 1390 C CA . LYS A 1 166 ? -6.785 -11.254 6.004 1.00 95.25 166 LYS A CA 1
ATOM 1391 C C . LYS A 1 166 ? -8.245 -11.685 6.012 1.00 95.25 166 LYS A C 1
ATOM 1393 O O . LYS A 1 166 ? -9.107 -10.818 6.018 1.00 95.25 166 LYS A O 1
ATOM 1398 N N . ILE A 1 167 ? -8.537 -12.989 6.065 1.00 95.81 167 ILE A N 1
ATOM 1399 C CA . ILE A 1 167 ? -9.919 -13.477 6.222 1.00 95.81 167 ILE A CA 1
ATOM 1400 C C . ILE A 1 167 ? -10.547 -12.874 7.483 1.00 95.81 167 ILE A C 1
ATOM 1402 O O . ILE A 1 167 ? -11.617 -12.285 7.396 1.00 95.81 167 ILE A O 1
ATOM 1406 N N . LYS A 1 168 ? -9.840 -12.928 8.621 1.00 95.31 168 LYS A N 1
ATOM 1407 C CA . LYS A 1 168 ? -10.322 -12.352 9.887 1.00 95.31 168 LYS A CA 1
ATOM 1408 C C . LYS A 1 168 ? -10.572 -10.843 9.795 1.00 95.31 168 LYS A C 1
ATOM 1410 O O . LYS A 1 168 ? -11.613 -10.378 10.250 1.00 95.31 168 LYS A O 1
ATOM 1415 N N . GLU A 1 169 ? -9.649 -10.089 9.190 1.00 95.94 169 GLU A N 1
ATOM 1416 C CA . GLU A 1 169 ? -9.839 -8.650 8.943 1.00 95.94 169 GLU A CA 1
ATOM 1417 C C . GLU A 1 169 ? -11.086 -8.397 8.082 1.00 95.94 169 GLU A C 1
ATOM 1419 O O . GLU A 1 169 ? -11.945 -7.598 8.448 1.00 95.94 169 GLU A O 1
ATOM 1424 N N . PHE A 1 170 ? -11.233 -9.108 6.962 1.00 97.25 170 PHE A N 1
ATOM 1425 C CA . PHE A 1 170 ? -12.361 -8.923 6.049 1.00 97.25 170 PHE A CA 1
ATOM 1426 C C . PHE A 1 170 ? -13.705 -9.315 6.665 1.00 97.25 170 PHE A C 1
ATOM 1428 O O . PHE A 1 170 ? -14.672 -8.571 6.512 1.00 97.25 170 PHE A O 1
ATOM 1435 N N . ASP A 1 171 ? -13.774 -10.429 7.396 1.00 96.88 171 ASP A N 1
ATOM 1436 C CA . ASP A 1 171 ? -14.983 -10.845 8.117 1.00 96.88 171 ASP A CA 1
ATOM 1437 C C . ASP A 1 171 ? -15.415 -9.785 9.126 1.00 96.88 171 ASP A C 1
ATOM 1439 O O . ASP A 1 171 ? -16.589 -9.424 9.195 1.00 96.88 171 ASP A O 1
ATOM 1443 N N . ARG A 1 172 ? -14.452 -9.213 9.852 1.00 97.06 172 ARG A N 1
ATOM 1444 C CA . ARG A 1 172 ? -14.712 -8.110 10.772 1.00 97.06 172 ARG A CA 1
ATOM 1445 C C . ARG A 1 172 ? -15.248 -6.877 10.047 1.00 97.06 172 ARG A C 1
ATOM 1447 O O . ARG A 1 172 ? -16.176 -6.236 10.539 1.00 97.06 172 ARG A O 1
ATOM 1454 N N . TYR A 1 173 ? -14.664 -6.512 8.907 1.00 98.19 173 TYR A N 1
ATOM 1455 C CA . TYR A 1 173 ? -15.088 -5.327 8.159 1.00 98.19 173 TYR A CA 1
ATOM 1456 C C . TYR A 1 173 ? -16.510 -5.494 7.614 1.00 98.19 173 TYR A C 1
ATOM 1458 O O . TYR A 1 173 ? -17.301 -4.553 7.699 1.00 98.19 173 TYR A O 1
ATOM 1466 N N . ARG A 1 174 ? -16.847 -6.698 7.130 1.00 97.50 174 ARG A N 1
ATOM 1467 C CA . ARG A 1 174 ? -18.206 -7.070 6.716 1.00 97.50 174 ARG A CA 1
ATOM 1468 C C . ARG A 1 174 ? -19.197 -6.986 7.868 1.00 97.50 174 ARG A C 1
ATOM 1470 O O . ARG A 1 174 ? -20.160 -6.236 7.761 1.00 97.50 174 ARG A O 1
ATOM 1477 N N . ALA A 1 175 ? -18.919 -7.669 8.979 1.00 97.69 175 ALA A N 1
ATOM 1478 C CA . ALA A 1 175 ? -19.800 -7.673 10.144 1.00 97.69 175 ALA A CA 1
ATOM 1479 C C . ALA A 1 175 ? -20.060 -6.249 10.665 1.00 97.69 175 ALA A C 1
ATOM 1481 O O . ALA A 1 175 ? -21.200 -5.874 10.926 1.00 97.69 175 ALA A O 1
ATOM 1482 N N . PHE A 1 176 ? -19.014 -5.415 10.733 1.00 98.38 176 PHE A N 1
ATOM 1483 C CA . PHE A 1 176 ? -19.163 -4.016 11.133 1.00 98.38 176 PHE A CA 1
ATOM 1484 C C . PHE A 1 176 ? -20.070 -3.237 10.171 1.00 98.38 176 PHE A C 1
ATOM 1486 O O . PHE A 1 176 ? -20.918 -2.464 10.619 1.00 98.38 176 PHE A O 1
ATOM 1493 N N . PHE A 1 177 ? -19.898 -3.422 8.859 1.00 98.12 177 PHE A N 1
ATOM 1494 C CA . PHE A 1 177 ? -20.717 -2.757 7.847 1.00 98.12 177 PHE A CA 1
ATOM 1495 C C . PHE A 1 177 ? -22.188 -3.185 7.918 1.00 98.12 177 PHE A C 1
ATOM 1497 O O . PHE A 1 177 ? -23.062 -2.320 7.879 1.00 98.12 177 PHE A O 1
ATOM 1504 N N . GLU A 1 178 ? -22.455 -4.483 8.074 1.00 97.69 178 GLU A N 1
ATOM 1505 C CA . GLU A 1 178 ? -23.806 -5.042 8.213 1.00 97.69 178 GLU A CA 1
ATOM 1506 C C . GLU A 1 178 ? -24.532 -4.503 9.454 1.00 97.69 178 GLU A C 1
ATOM 1508 O O . GLU A 1 178 ? -25.706 -4.148 9.377 1.00 97.69 178 GLU A O 1
ATOM 1513 N N . GLU A 1 179 ? -23.830 -4.381 10.583 1.00 98.00 179 GLU A N 1
ATOM 1514 C CA . GLU A 1 179 ? -24.405 -3.887 11.839 1.00 98.00 179 GLU A CA 1
ATOM 1515 C C . GLU A 1 179 ? -24.612 -2.361 11.844 1.00 98.00 179 GLU A C 1
ATOM 1517 O O . GLU A 1 179 ? -25.594 -1.866 12.396 1.00 98.00 179 GLU A O 1
ATOM 1522 N N . ASN A 1 180 ? -23.696 -1.596 11.239 1.00 97.56 180 ASN A N 1
ATOM 1523 C CA . ASN A 1 180 ? -23.641 -0.137 11.411 1.00 97.56 180 ASN A CA 1
ATOM 1524 C C . ASN A 1 180 ? -24.086 0.664 10.176 1.00 97.56 180 ASN A C 1
ATOM 1526 O O . ASN A 1 180 ? -24.194 1.889 10.256 1.00 97.56 180 ASN A O 1
ATOM 1530 N N . GLY A 1 181 ? -24.263 0.025 9.015 1.00 96.19 181 GLY A N 1
ATOM 1531 C CA . GLY A 1 181 ? -24.571 0.697 7.745 1.00 96.19 181 GLY A CA 1
ATOM 1532 C C . GLY A 1 181 ? -23.464 1.635 7.237 1.00 96.19 181 GLY A C 1
ATOM 1533 O O . GLY A 1 181 ? -23.682 2.434 6.325 1.00 96.19 181 GLY A O 1
ATOM 1534 N N . LYS A 1 182 ? -22.266 1.578 7.834 1.00 95.81 182 LYS A N 1
ATOM 1535 C CA . LYS A 1 182 ? -21.081 2.353 7.445 1.00 95.81 182 LYS A CA 1
ATOM 1536 C C . LYS A 1 182 ? -19.820 1.512 7.592 1.00 95.81 182 LYS A C 1
ATOM 1538 O O . LYS A 1 182 ? -19.756 0.620 8.430 1.00 95.81 182 LYS A O 1
ATOM 1543 N N . THR A 1 183 ? -18.798 1.805 6.791 1.00 98.12 183 THR A N 1
ATOM 1544 C CA . THR A 1 183 ? -17.548 1.037 6.823 1.00 98.12 183 THR A CA 1
ATOM 1545 C C . THR A 1 183 ? -16.769 1.294 8.114 1.00 98.12 183 THR A C 1
ATOM 1547 O O . THR A 1 183 ? -16.789 2.401 8.666 1.00 98.12 183 THR A O 1
ATOM 1550 N N 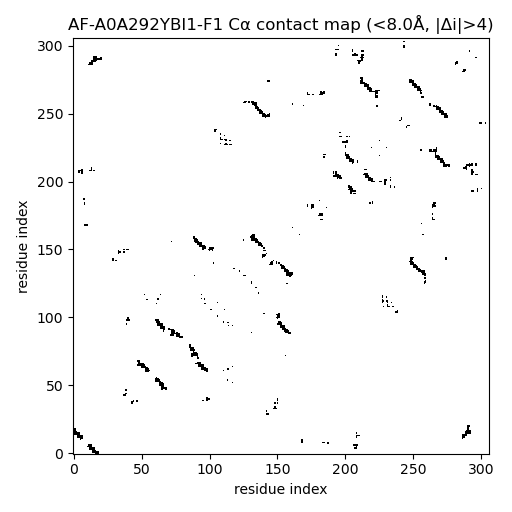. ILE A 1 184 ? -16.022 0.289 8.579 1.00 98.38 184 ILE A N 1
ATOM 1551 C CA . ILE A 1 184 ? -15.142 0.432 9.750 1.00 98.38 184 ILE A CA 1
ATOM 1552 C C . ILE A 1 184 ? -14.074 1.513 9.534 1.00 98.38 184 ILE A C 1
ATOM 1554 O O . ILE A 1 184 ? -13.655 2.170 10.480 1.00 98.38 184 ILE A O 1
ATOM 1558 N N . PHE A 1 185 ? -13.685 1.763 8.281 1.00 98.44 185 PHE A N 1
ATOM 1559 C CA . PHE A 1 185 ? -12.738 2.810 7.905 1.00 98.44 185 PHE A CA 1
ATOM 1560 C C . PHE A 1 185 ? -13.276 4.210 8.204 1.00 98.44 185 PHE A C 1
ATOM 1562 O O . PHE A 1 185 ? -12.529 5.049 8.697 1.00 98.44 185 PHE A O 1
ATOM 1569 N N . LYS A 1 186 ? -14.576 4.463 7.986 1.00 97.25 186 LYS A N 1
ATOM 1570 C CA . LYS A 1 186 ? -15.199 5.731 8.400 1.00 97.25 186 LYS A CA 1
ATOM 1571 C C . LYS A 1 186 ? -15.126 5.901 9.915 1.00 97.25 186 LYS A C 1
ATOM 1573 O O . LYS A 1 186 ? -14.708 6.950 10.386 1.00 97.25 186 LYS A O 1
ATOM 1578 N N . LYS A 1 187 ? -15.447 4.848 10.678 1.00 97.62 187 LYS A N 1
ATOM 1579 C CA . LYS A 1 187 ? -15.298 4.865 12.142 1.00 97.62 187 LYS A CA 1
ATOM 1580 C C . LYS A 1 187 ? -13.843 5.078 12.571 1.00 97.62 187 LYS A C 1
ATOM 1582 O O . LYS A 1 187 ? -13.594 5.776 13.546 1.00 97.62 187 LYS A O 1
ATOM 1587 N N . TYR A 1 188 ? -12.897 4.483 11.855 1.00 98.25 188 TYR A N 1
ATOM 1588 C CA . TYR A 1 188 ? -11.471 4.630 12.116 1.00 98.25 188 TYR A CA 1
ATOM 1589 C C . TYR A 1 188 ? -11.004 6.081 11.927 1.00 98.25 188 TYR A C 1
ATOM 1591 O O . TYR A 1 188 ? -10.353 6.632 12.808 1.00 98.25 188 TYR A O 1
ATOM 1599 N N . LEU A 1 189 ? -11.420 6.730 10.837 1.00 97.94 189 LEU A N 1
ATOM 1600 C CA . LEU A 1 189 ? -11.128 8.145 10.584 1.00 97.94 189 LEU A CA 1
ATOM 1601 C C . LEU A 1 189 ? -11.774 9.091 11.613 1.00 97.94 189 LEU A C 1
ATOM 1603 O O . LEU A 1 189 ? -11.240 10.161 11.861 1.00 97.94 189 LEU A O 1
ATOM 1607 N N . GLU A 1 190 ? -12.890 8.708 12.245 1.00 96.50 190 GLU A N 1
ATOM 1608 C CA . GLU A 1 190 ? -13.517 9.500 13.320 1.00 96.50 190 GLU A CA 1
ATOM 1609 C C . GLU A 1 190 ? -12.698 9.507 14.627 1.00 96.50 190 GLU A C 1
ATOM 1611 O O . GLU A 1 190 ? -12.857 10.419 15.436 1.00 96.50 190 GLU A O 1
ATOM 1616 N N . ILE A 1 191 ? -11.880 8.477 14.882 1.00 96.06 191 ILE A N 1
ATOM 1617 C CA . ILE A 1 191 ? -11.154 8.309 16.159 1.00 96.06 191 ILE A CA 1
ATOM 1618 C C . ILE A 1 191 ? -9.654 8.630 16.064 1.00 96.06 191 ILE A C 1
ATOM 1620 O O . ILE A 1 191 ? -8.993 8.825 17.092 1.00 96.06 191 ILE A O 1
ATOM 1624 N N . GLU A 1 192 ? -9.111 8.667 14.850 1.00 96.75 192 GLU A N 1
ATOM 1625 C CA . GLU A 1 192 ? -7.715 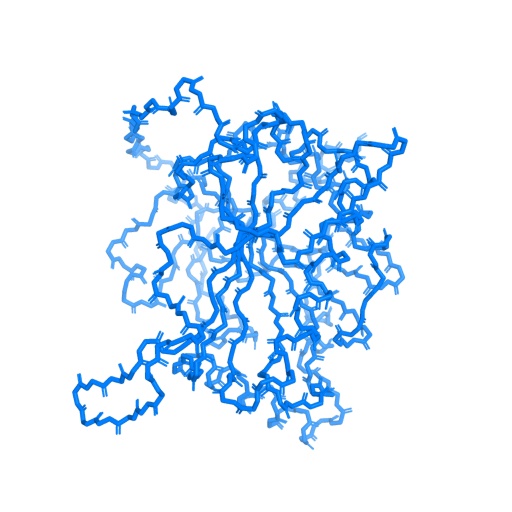8.997 14.570 1.00 96.75 192 GLU A CA 1
ATOM 1626 C C . GLU A 1 192 ? -7.585 10.479 14.215 1.00 96.75 192 GLU A C 1
ATOM 1628 O O . GLU A 1 192 ? -8.083 10.933 13.192 1.00 96.75 192 GLU A O 1
ATOM 1633 N N . ASP A 1 193 ? -6.888 11.237 15.058 1.00 95.62 193 ASP A N 1
ATOM 1634 C CA . ASP A 1 193 ? -6.736 12.694 14.940 1.00 95.62 193 ASP A CA 1
ATOM 1635 C C . ASP A 1 193 ? -5.328 13.122 14.491 1.00 95.62 193 ASP A C 1
ATOM 1637 O O . ASP A 1 193 ? -5.088 14.298 14.219 1.00 95.62 193 ASP A O 1
ATOM 1641 N N . LEU A 1 194 ? -4.389 12.182 14.355 1.00 98.06 194 LEU A N 1
ATOM 1642 C CA . LEU A 1 194 ? -3.007 12.451 13.946 1.00 98.06 194 LEU A CA 1
ATOM 1643 C C . LEU A 1 194 ? -2.867 12.526 12.415 1.00 98.06 194 LEU A C 1
ATOM 1645 O O . LEU A 1 194 ? -2.022 11.860 11.812 1.00 98.06 194 LEU A O 1
ATOM 1649 N N . VAL A 1 195 ? -3.720 13.330 11.780 1.00 98.31 195 VAL A N 1
ATOM 1650 C CA . VAL A 1 195 ? -3.751 13.553 10.327 1.00 98.31 195 VAL A CA 1
ATOM 1651 C C . VAL A 1 195 ? -2.575 14.426 9.900 1.00 98.31 195 VAL A C 1
ATOM 1653 O O . VAL A 1 195 ? -2.386 15.511 10.440 1.00 98.31 195 VAL A O 1
ATOM 1656 N N . ILE A 1 196 ? -1.799 13.972 8.915 1.00 98.31 196 ILE A N 1
ATOM 1657 C CA . ILE A 1 196 ? -0.655 14.714 8.355 1.00 98.31 196 ILE A CA 1
ATOM 1658 C C . ILE A 1 196 ? -0.966 15.342 6.995 1.00 98.31 196 ILE A C 1
ATOM 1660 O O . ILE A 1 196 ? -0.322 16.311 6.612 1.00 98.31 196 ILE A O 1
ATOM 1664 N N . PHE A 1 197 ? -1.947 14.807 6.268 1.00 98.38 197 PHE A N 1
ATOM 1665 C CA . PHE A 1 197 ? -2.395 15.349 4.991 1.00 98.38 197 PHE A CA 1
ATOM 1666 C C . PHE A 1 197 ? -3.839 14.938 4.721 1.00 98.38 197 PHE A C 1
ATOM 1668 O O . PHE A 1 197 ? -4.231 13.800 4.988 1.00 98.38 197 PHE A O 1
ATOM 1675 N N . GLU A 1 198 ? -4.617 15.838 4.133 1.00 98.19 198 GLU A N 1
ATOM 1676 C CA . GLU A 1 198 ? -5.975 15.546 3.696 1.00 98.19 198 GLU A CA 1
ATOM 1677 C C . GLU A 1 198 ? -6.310 16.313 2.414 1.00 98.19 198 GLU A C 1
ATOM 1679 O O . GLU A 1 198 ? -6.020 17.501 2.288 1.00 98.19 198 GLU A O 1
ATOM 1684 N N . ASN A 1 199 ? -6.949 15.627 1.468 1.00 98.38 199 ASN A N 1
ATOM 1685 C CA . ASN A 1 199 ? -7.630 16.247 0.334 1.00 98.38 199 ASN A CA 1
ATOM 1686 C C . ASN A 1 199 ? -9.071 15.721 0.237 1.00 98.38 199 ASN A C 1
ATOM 1688 O O . ASN A 1 199 ? -9.552 15.023 1.130 1.00 98.38 199 ASN A O 1
ATOM 1692 N N . ASP A 1 200 ? -9.790 16.041 -0.839 1.00 96.88 200 ASP A N 1
ATOM 1693 C CA . ASP A 1 200 ? -11.216 15.697 -0.987 1.00 96.88 200 ASP A CA 1
ATOM 1694 C C . ASP A 1 200 ? -11.513 14.186 -0.946 1.00 96.88 200 ASP A C 1
ATOM 1696 O O . ASP A 1 200 ? -12.661 13.779 -0.759 1.00 96.88 200 ASP A O 1
ATOM 1700 N N . GLU A 1 201 ? -10.504 13.336 -1.140 1.00 98.19 201 GLU A N 1
ATOM 1701 C CA . GLU A 1 201 ? -10.682 11.892 -1.280 1.00 98.19 201 GLU A CA 1
ATOM 1702 C C . GLU A 1 201 ? -9.869 11.074 -0.289 1.00 98.19 201 GLU A C 1
ATOM 1704 O O . GLU A 1 201 ? -10.365 10.069 0.208 1.00 98.19 201 GLU A O 1
ATOM 1709 N N . PHE A 1 202 ? -8.667 11.522 0.056 1.00 98.75 202 PHE A N 1
ATOM 1710 C CA . PHE A 1 202 ? -7.742 10.785 0.898 1.00 98.75 202 PHE A CA 1
ATOM 1711 C C . PHE A 1 202 ? -7.433 11.521 2.192 1.00 98.75 202 PHE A C 1
ATOM 1713 O O . PHE A 1 202 ? -7.235 12.735 2.206 1.00 98.75 202 PHE A O 1
ATOM 1720 N N . THR A 1 203 ? -7.312 10.739 3.260 1.00 98.81 203 THR A N 1
ATOM 1721 C CA . THR A 1 203 ? -6.722 11.162 4.531 1.00 98.81 203 THR A CA 1
ATOM 1722 C C . THR A 1 203 ? -5.473 10.323 4.768 1.00 98.81 203 THR A C 1
ATOM 1724 O O . THR A 1 203 ? -5.549 9.092 4.765 1.00 98.81 203 THR A O 1
ATOM 1727 N N . ALA A 1 204 ? -4.328 10.973 4.960 1.00 98.81 204 ALA A N 1
ATOM 1728 C CA . ALA A 1 204 ? -3.095 10.344 5.413 1.00 98.81 204 ALA A CA 1
ATOM 1729 C C . ALA A 1 204 ? -2.847 10.722 6.874 1.00 98.81 204 ALA A C 1
ATOM 1731 O O . ALA A 1 204 ? -2.844 11.901 7.233 1.00 98.81 204 ALA A O 1
ATOM 1732 N N . LEU A 1 205 ? -2.646 9.718 7.720 1.00 98.69 205 LEU A N 1
ATOM 1733 C CA . LEU A 1 205 ? -2.506 9.888 9.162 1.00 98.69 205 LEU A CA 1
ATOM 1734 C C . LEU A 1 205 ? -1.447 8.954 9.738 1.00 98.69 205 LEU A C 1
ATOM 1736 O O . LEU A 1 205 ? -1.062 7.970 9.105 1.00 98.69 205 LEU A O 1
ATOM 1740 N N . LEU A 1 206 ? -1.005 9.264 10.952 1.00 98.56 206 LEU A N 1
ATOM 1741 C CA . LEU A 1 206 ? -0.129 8.427 11.766 1.00 98.56 206 LEU A CA 1
ATOM 1742 C C . LEU A 1 206 ? -1.005 7.616 12.737 1.00 98.56 206 LEU A C 1
ATOM 1744 O O . LEU A 1 206 ? -1.524 8.206 13.684 1.00 98.56 206 LEU A O 1
ATOM 1748 N N . PRO A 1 207 ? -1.211 6.301 12.534 1.00 98.19 207 PRO A N 1
ATOM 1749 C CA . PRO A 1 207 ? -2.078 5.512 13.408 1.00 98.19 207 PRO A CA 1
ATOM 1750 C C . PRO A 1 207 ? -1.699 5.659 14.884 1.00 98.19 207 PRO A C 1
ATOM 1752 O O . PRO A 1 207 ? -0.544 5.451 15.256 1.00 98.19 207 PRO A O 1
ATOM 1755 N N . LYS A 1 208 ? -2.660 5.922 15.777 1.00 97.38 208 LYS A N 1
ATOM 1756 C CA . LYS A 1 208 ? -2.387 5.935 17.226 1.00 97.38 208 LYS A CA 1
ATOM 1757 C C . LYS A 1 208 ? -1.749 4.631 17.701 1.00 97.38 208 LYS A C 1
ATOM 1759 O O . LYS A 1 208 ? -0.973 4.668 18.652 1.00 97.38 208 LYS A O 1
ATOM 1764 N N . ALA A 1 209 ? -2.032 3.510 17.039 1.00 97.19 209 ALA A N 1
ATOM 1765 C CA . ALA A 1 209 ? -1.436 2.197 17.281 1.00 97.19 209 ALA A CA 1
ATOM 1766 C C . ALA A 1 209 ? -0.463 1.748 16.163 1.00 97.19 209 ALA A C 1
ATOM 1768 O O . ALA A 1 209 ? -0.465 0.579 15.784 1.00 97.19 209 ALA A O 1
ATOM 1769 N N . SER A 1 210 ? 0.369 2.647 15.617 1.00 96.19 210 SER A N 1
ATOM 1770 C CA . SER A 1 210 ? 1.381 2.296 14.601 1.00 96.19 210 SER A CA 1
ATOM 1771 C C . SER A 1 210 ? 2.333 1.195 15.070 1.00 96.19 210 SER A C 1
ATOM 1773 O O . SER A 1 210 ? 2.975 1.342 16.114 1.00 96.19 210 SER A O 1
ATOM 1775 N N . LYS A 1 211 ? 2.507 0.151 14.251 1.00 94.69 211 LYS A N 1
ATOM 1776 C CA . LYS A 1 211 ? 3.482 -0.933 14.456 1.00 94.69 211 LYS A CA 1
ATOM 1777 C C . LYS A 1 211 ? 4.910 -0.458 14.212 1.00 94.69 211 LYS A C 1
ATOM 1779 O O . LYS A 1 211 ? 5.826 -0.914 14.894 1.00 94.69 211 LYS A O 1
ATOM 1784 N N . PHE A 1 212 ? 5.094 0.457 13.261 1.00 95.31 212 PHE A N 1
ATOM 1785 C CA . PHE A 1 212 ? 6.403 0.975 12.871 1.00 95.31 212 PHE A CA 1
ATOM 1786 C C . PHE A 1 212 ? 6.542 2.473 13.156 1.00 95.31 212 PHE A C 1
ATOM 1788 O O . PHE A 1 212 ? 5.578 3.242 13.136 1.00 95.31 212 PHE A O 1
ATOM 1795 N N . ALA A 1 213 ? 7.775 2.901 13.426 1.00 94.88 213 ALA A N 1
ATOM 1796 C CA . ALA A 1 213 ? 8.093 4.312 13.588 1.00 94.88 213 ALA A CA 1
ATOM 1797 C C . ALA A 1 213 ? 7.787 5.067 12.287 1.00 94.88 213 ALA A C 1
ATOM 1799 O O . ALA A 1 213 ? 8.209 4.633 11.216 1.00 94.88 213 ALA A O 1
ATOM 1800 N N . PHE A 1 214 ? 7.063 6.187 12.389 1.00 97.06 214 PHE A N 1
ATOM 1801 C CA . PHE A 1 214 ? 6.601 6.971 11.234 1.00 97.06 214 PHE A CA 1
ATOM 1802 C C . PHE A 1 214 ? 5.732 6.180 10.234 1.00 97.06 214 PHE A C 1
ATOM 1804 O O . PHE A 1 214 ? 5.627 6.568 9.073 1.00 97.06 214 PHE A O 1
ATOM 1811 N N . GLU A 1 215 ? 5.093 5.083 10.662 1.00 98.25 215 GLU A N 1
ATOM 1812 C CA . GLU A 1 215 ? 4.079 4.399 9.851 1.00 98.25 215 GLU A CA 1
ATOM 1813 C C . GLU A 1 215 ? 2.935 5.354 9.515 1.00 98.25 215 GLU A C 1
ATOM 1815 O O . GLU A 1 215 ? 2.394 6.014 10.405 1.00 98.25 215 GLU A O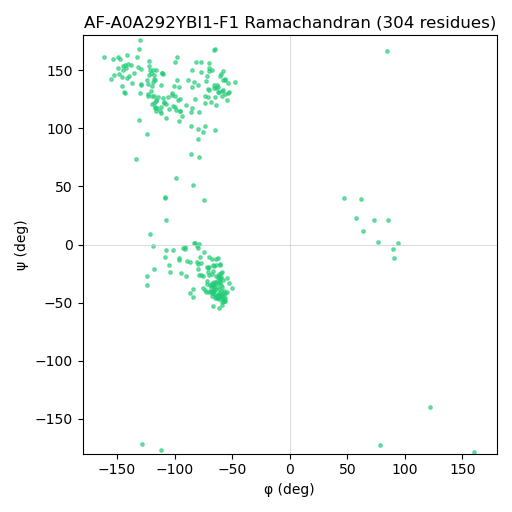 1
ATOM 1820 N N . ILE A 1 216 ? 2.556 5.386 8.240 1.00 98.75 216 ILE A N 1
ATOM 1821 C CA . ILE A 1 216 ? 1.460 6.207 7.733 1.00 98.75 216 ILE A CA 1
ATOM 1822 C C . ILE A 1 216 ? 0.406 5.292 7.131 1.00 98.75 216 ILE A C 1
ATOM 1824 O O . ILE A 1 216 ? 0.714 4.374 6.367 1.00 98.75 216 ILE A O 1
ATOM 1828 N N . ARG A 1 217 ? -0.855 5.584 7.440 1.00 98.75 217 ARG A N 1
ATOM 1829 C CA . ARG A 1 217 ? -2.006 4.968 6.791 1.00 98.75 217 ARG A CA 1
ATOM 1830 C C . ARG A 1 217 ? -2.698 6.012 5.926 1.00 98.75 217 ARG A C 1
ATOM 1832 O O . ARG A 1 217 ? -3.051 7.082 6.413 1.00 98.75 217 ARG A O 1
ATOM 1839 N N . ILE A 1 218 ? -2.883 5.693 4.650 1.00 98.88 218 ILE A N 1
ATOM 1840 C CA . ILE A 1 218 ? -3.596 6.529 3.680 1.00 98.88 218 ILE A CA 1
ATOM 1841 C C . ILE A 1 218 ? -4.919 5.833 3.379 1.00 98.88 218 ILE A C 1
ATOM 1843 O O . ILE A 1 218 ? -4.910 4.680 2.960 1.00 98.88 218 ILE A O 1
ATOM 1847 N N . ILE A 1 219 ? -6.053 6.490 3.602 1.00 98.81 219 ILE A N 1
ATOM 1848 C CA . ILE A 1 219 ? -7.382 5.883 3.436 1.00 98.81 219 ILE A CA 1
ATOM 1849 C C . ILE A 1 219 ? -8.190 6.706 2.443 1.00 98.81 219 I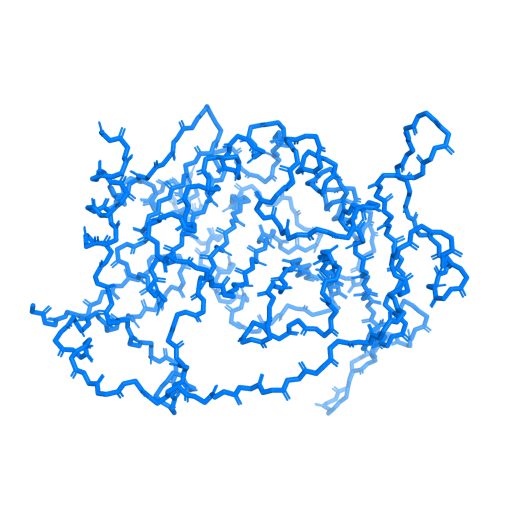LE A C 1
ATOM 1851 O O . ILE A 1 219 ? -8.335 7.916 2.615 1.00 98.81 219 ILE A O 1
ATOM 1855 N N . ASN A 1 220 ? -8.744 6.045 1.427 1.00 98.56 220 ASN A N 1
ATOM 1856 C CA . ASN A 1 220 ? -9.751 6.638 0.558 1.00 98.56 220 ASN A CA 1
ATOM 1857 C C . ASN A 1 220 ? -11.080 6.742 1.313 1.00 98.56 220 ASN A C 1
ATOM 1859 O O . ASN A 1 220 ? -11.640 5.735 1.737 1.00 98.56 220 ASN A O 1
ATOM 1863 N N . LYS A 1 221 ? -11.636 7.943 1.443 1.00 97.62 221 LYS A N 1
ATOM 1864 C CA . LYS A 1 221 ? -12.899 8.222 2.140 1.00 97.62 221 LYS A CA 1
ATOM 1865 C C . LYS A 1 221 ? -14.135 7.700 1.400 1.00 97.62 221 LYS A C 1
ATOM 1867 O O . LYS A 1 221 ? -15.186 7.521 2.021 1.00 97.62 221 LYS A O 1
ATOM 1872 N N . LYS A 1 222 ? -14.025 7.449 0.091 1.00 94.50 222 LYS A N 1
ATOM 1873 C CA . LYS A 1 222 ? -15.160 7.180 -0.809 1.00 94.50 222 LYS A CA 1
ATOM 1874 C C . LYS A 1 222 ? -15.385 5.702 -1.149 1.00 94.50 222 LYS A C 1
ATOM 1876 O O . LYS A 1 222 ? -16.382 5.395 -1.791 1.00 94.50 222 LYS A O 1
ATOM 1881 N N . GLY A 1 223 ? -14.518 4.795 -0.698 1.00 95.81 223 GLY A N 1
ATOM 1882 C CA . GLY A 1 223 ? -14.643 3.354 -0.941 1.00 95.81 223 GLY A CA 1
ATOM 1883 C C . GLY A 1 223 ? -13.421 2.789 -1.657 1.00 95.81 223 GLY A C 1
ATOM 1884 O O . GLY A 1 223 ? -12.290 3.142 -1.322 1.00 95.81 223 GLY A O 1
ATOM 1885 N N . ILE A 1 224 ? -13.634 1.878 -2.606 1.00 95.81 224 ILE A N 1
ATOM 1886 C CA . ILE A 1 224 ? -12.544 1.177 -3.306 1.00 95.81 224 ILE A CA 1
ATOM 1887 C C . ILE A 1 224 ? -12.055 1.885 -4.569 1.00 95.81 224 ILE A C 1
ATOM 1889 O O . ILE A 1 224 ? -10.902 1.704 -4.951 1.00 95.81 224 ILE A O 1
ATOM 1893 N N . ASP A 1 225 ? -12.914 2.673 -5.215 1.00 95.00 225 ASP A N 1
ATOM 1894 C CA . ASP A 1 225 ? -12.552 3.430 -6.409 1.00 95.00 225 ASP A CA 1
ATOM 1895 C C . ASP A 1 225 ? -11.915 4.758 -6.017 1.00 95.00 225 ASP A C 1
ATOM 1897 O O . ASP A 1 225 ? -12.409 5.436 -5.114 1.00 95.00 225 ASP A O 1
ATOM 1901 N N . PHE A 1 226 ? -10.822 5.110 -6.687 1.00 97.00 226 PHE A N 1
ATOM 1902 C CA . PHE A 1 226 ? -10.060 6.312 -6.386 1.00 97.00 226 PHE A CA 1
ATOM 1903 C C . PHE A 1 226 ? -9.539 7.040 -7.631 1.00 97.00 226 PHE A C 1
ATOM 1905 O O . PHE A 1 226 ? -9.315 6.418 -8.675 1.00 97.00 226 PHE A O 1
ATOM 1912 N N . SER A 1 227 ? -9.302 8.347 -7.482 1.00 98.31 227 SER A N 1
ATOM 1913 C CA . SER A 1 227 ? -8.569 9.217 -8.404 1.00 98.31 227 SER A CA 1
ATOM 1914 C C . SER A 1 227 ? -7.064 9.101 -8.187 1.00 98.31 227 SER A C 1
ATOM 1916 O O . SER A 1 227 ? -6.532 9.338 -7.097 1.00 98.31 227 SER A O 1
ATOM 1918 N N . GLU A 1 228 ? -6.363 8.789 -9.268 1.00 98.50 228 GLU A N 1
ATOM 1919 C CA . GLU A 1 228 ? -4.911 8.726 -9.315 1.00 98.50 228 GLU A CA 1
ATOM 1920 C C . GLU A 1 228 ? -4.268 10.091 -9.034 1.00 98.50 228 GLU A C 1
ATOM 1922 O O . GLU A 1 228 ? -3.245 10.157 -8.354 1.00 98.50 228 GLU A O 1
ATOM 1927 N N . GLU A 1 229 ? -4.875 11.191 -9.490 1.00 98.62 229 GLU A N 1
ATOM 1928 C CA . GLU A 1 229 ? -4.402 12.556 -9.240 1.00 98.62 229 GLU A CA 1
ATOM 1929 C C . GLU A 1 229 ? -4.467 12.920 -7.758 1.00 98.62 229 GLU A C 1
ATOM 1931 O O . GLU A 1 229 ? -3.497 13.465 -7.222 1.00 98.62 229 GLU A O 1
ATOM 1936 N N . LYS A 1 230 ? -5.588 12.607 -7.094 1.00 98.62 230 LYS A N 1
ATOM 1937 C CA . LYS A 1 230 ? -5.763 12.869 -5.658 1.00 98.62 230 LYS A CA 1
ATOM 1938 C C . LYS A 1 230 ? -4.846 11.994 -4.817 1.00 98.62 230 LYS A C 1
ATOM 1940 O O . LYS A 1 230 ? -4.326 12.467 -3.811 1.00 98.62 230 LYS A O 1
ATOM 1945 N N . LEU A 1 231 ? -4.590 10.754 -5.228 1.00 98.75 231 LEU A N 1
ATOM 1946 C CA . LEU A 1 231 ? -3.608 9.915 -4.547 1.00 98.75 231 LEU A CA 1
ATOM 1947 C C . LEU A 1 231 ? -2.174 10.429 -4.757 1.00 98.75 231 LEU A C 1
ATOM 1949 O O . LEU A 1 231 ? -1.388 10.469 -3.813 1.00 98.75 231 LEU A O 1
ATOM 1953 N N . ALA A 1 232 ? -1.837 10.885 -5.966 1.00 98.75 232 ALA A N 1
ATOM 1954 C CA . ALA A 1 232 ? -0.526 11.460 -6.265 1.00 98.75 232 ALA A CA 1
ATOM 1955 C C . ALA A 1 232 ? -0.221 12.712 -5.435 1.00 98.75 232 ALA A C 1
ATOM 1957 O O . ALA A 1 232 ? 0.925 12.900 -5.047 1.00 98.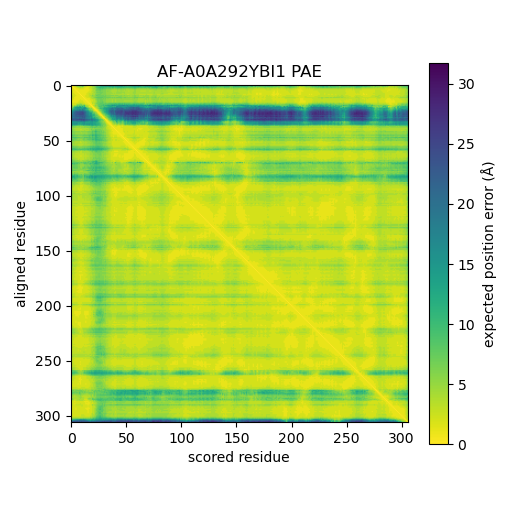75 232 ALA A O 1
ATOM 1958 N N . GLU A 1 233 ? -1.218 13.530 -5.093 1.00 98.75 233 GLU A N 1
ATOM 1959 C CA . GLU A 1 233 ? -1.035 14.658 -4.164 1.00 98.75 233 GLU A CA 1
ATOM 1960 C C . GLU A 1 233 ? -0.549 14.214 -2.780 1.00 98.75 233 GLU A C 1
ATOM 1962 O O . GLU A 1 233 ? 0.341 14.853 -2.219 1.00 98.75 233 GLU A O 1
ATOM 1967 N N . VAL A 1 234 ? -1.071 13.096 -2.262 1.00 98.69 234 VAL A N 1
ATOM 1968 C CA . VAL A 1 234 ? -0.607 12.526 -0.988 1.00 98.69 234 VAL A CA 1
ATOM 1969 C C . VAL A 1 234 ? 0.872 12.154 -1.093 1.00 98.69 234 VAL A C 1
ATOM 1971 O O . VAL A 1 234 ? 1.667 12.506 -0.228 1.00 98.69 234 VAL A O 1
ATOM 1974 N N . PHE A 1 235 ? 1.273 11.476 -2.170 1.00 98.62 235 PHE A N 1
ATOM 1975 C CA . PHE A 1 235 ? 2.659 11.039 -2.354 1.00 98.62 235 PHE A CA 1
ATOM 1976 C C . PHE A 1 235 ? 3.634 12.182 -2.663 1.00 98.62 235 PHE A C 1
ATOM 1978 O O . PHE A 1 235 ? 4.778 12.128 -2.214 1.00 98.62 235 PHE A O 1
ATOM 1985 N N . GLU A 1 236 ? 3.189 13.239 -3.348 1.00 98.38 236 GLU A N 1
ATOM 1986 C CA . GLU A 1 236 ? 3.950 14.487 -3.471 1.00 98.38 236 GLU A CA 1
ATOM 1987 C C . GLU A 1 236 ? 4.219 15.102 -2.092 1.00 98.38 236 GLU A C 1
ATOM 1989 O O . GLU A 1 236 ? 5.358 15.472 -1.807 1.00 98.38 236 GLU A O 1
ATOM 1994 N N . PHE A 1 237 ? 3.214 15.147 -1.208 1.00 98.12 237 PHE A N 1
ATOM 1995 C CA . PHE A 1 237 ? 3.400 15.601 0.171 1.00 98.12 237 PHE A CA 1
ATOM 1996 C C . PHE A 1 237 ? 4.398 14.717 0.938 1.00 98.12 237 PHE A C 1
ATOM 1998 O O . PHE A 1 237 ? 5.303 15.233 1.595 1.00 98.12 237 PHE A O 1
ATOM 2005 N N . LEU A 1 238 ? 4.315 13.387 0.799 1.00 97.88 238 LEU A N 1
ATOM 2006 C CA . LEU A 1 238 ? 5.214 12.452 1.492 1.00 97.88 238 LEU A CA 1
ATOM 2007 C C . LEU A 1 238 ? 6.693 12.566 1.083 1.00 97.88 238 LEU A C 1
ATOM 2009 O O . LEU A 1 238 ? 7.556 12.078 1.814 1.00 97.88 238 LEU A O 1
ATOM 2013 N N . LYS A 1 239 ? 7.036 13.280 0.003 1.00 97.12 239 LYS A N 1
ATOM 2014 C CA . LYS A 1 239 ? 8.438 13.618 -0.319 1.00 97.12 239 LYS A CA 1
ATOM 2015 C C . LYS A 1 239 ? 9.124 14.489 0.730 1.00 97.12 239 LYS A C 1
ATOM 2017 O O . LYS A 1 239 ? 10.339 14.668 0.676 1.00 97.12 239 LYS A O 1
ATOM 2022 N N . ILE A 1 240 ? 8.378 15.044 1.683 1.00 96.19 240 ILE A N 1
ATOM 2023 C CA . ILE A 1 240 ? 8.948 15.746 2.831 1.00 96.19 240 ILE A CA 1
ATOM 2024 C C . ILE A 1 240 ? 9.633 14.789 3.818 1.00 96.19 240 ILE A C 1
ATOM 2026 O O . ILE A 1 240 ? 10.548 15.202 4.526 1.00 96.19 240 ILE A O 1
ATOM 2030 N N . MET A 1 241 ? 9.257 13.502 3.836 1.00 95.88 241 MET A N 1
ATOM 2031 C CA . MET A 1 241 ? 9.728 12.541 4.839 1.00 95.88 241 MET A CA 1
ATOM 2032 C C . MET A 1 241 ? 11.254 12.416 4.912 1.00 95.88 241 MET A C 1
ATOM 2034 O O . MET A 1 241 ? 11.772 12.485 6.027 1.00 95.88 241 MET A O 1
ATOM 2038 N N . PRO A 1 242 ? 12.013 12.306 3.800 1.00 95.25 242 PRO A N 1
ATOM 2039 C CA . PRO A 1 242 ? 13.470 12.238 3.886 1.00 95.25 242 PRO A CA 1
ATOM 2040 C C . PRO A 1 242 ? 14.118 13.454 4.557 1.00 95.25 242 PRO A C 1
ATOM 2042 O O . PRO A 1 242 ? 15.216 13.350 5.097 1.00 95.25 242 PRO A O 1
ATOM 2045 N N . LYS A 1 243 ? 13.442 14.609 4.556 1.00 94.38 243 LYS A N 1
ATOM 2046 C CA . LYS A 1 243 ? 13.912 15.811 5.255 1.00 94.38 243 LYS A CA 1
ATOM 2047 C C . LYS A 1 243 ? 13.634 15.765 6.761 1.00 94.38 243 LYS A C 1
ATOM 2049 O O . LYS A 1 243 ? 14.361 16.394 7.519 1.00 94.38 243 LYS A O 1
ATOM 2054 N N . ILE A 1 244 ? 12.613 15.017 7.185 1.00 93.69 244 ILE A N 1
ATOM 2055 C CA . ILE A 1 244 ? 12.212 14.865 8.592 1.00 93.69 244 ILE A CA 1
ATOM 2056 C C . ILE A 1 244 ? 13.043 13.776 9.282 1.00 93.69 244 ILE A C 1
ATOM 2058 O O . ILE A 1 244 ? 13.506 13.968 10.403 1.00 93.69 244 ILE A O 1
ATOM 2062 N N . ILE A 1 245 ? 13.224 12.627 8.625 1.00 92.94 245 ILE A N 1
ATOM 2063 C CA . ILE A 1 245 ? 13.803 11.420 9.246 1.00 92.94 245 ILE A CA 1
ATOM 2064 C C . ILE A 1 245 ? 15.080 10.907 8.562 1.00 92.94 245 ILE A C 1
ATOM 2066 O O . ILE A 1 245 ? 15.565 9.832 8.909 1.00 92.94 245 ILE A O 1
ATOM 2070 N N . GLY A 1 246 ? 15.652 11.672 7.626 1.00 92.44 246 GLY A N 1
ATOM 2071 C CA . GLY A 1 246 ? 16.831 11.276 6.845 1.00 92.44 246 GLY A CA 1
ATOM 2072 C C . GLY A 1 246 ? 16.497 10.302 5.712 1.00 92.44 246 GLY A C 1
ATOM 2073 O O . GLY A 1 246 ? 15.334 10.040 5.437 1.00 92.44 246 GLY A O 1
ATOM 2074 N N . GLU A 1 247 ? 17.502 9.753 5.022 1.00 92.12 247 GLU A N 1
ATOM 2075 C CA . GLU A 1 247 ? 17.252 8.679 4.049 1.00 92.12 247 GLU A CA 1
ATOM 2076 C C . GLU A 1 247 ? 16.872 7.372 4.763 1.00 92.12 247 GLU A C 1
ATOM 2078 O O . GLU A 1 247 ? 17.540 6.953 5.711 1.00 92.12 247 GLU A O 1
ATOM 2083 N N . PHE A 1 248 ? 15.821 6.702 4.288 1.00 94.00 248 PHE A N 1
ATOM 2084 C CA . PHE A 1 248 ? 15.341 5.445 4.853 1.00 94.00 248 PHE A CA 1
ATOM 2085 C C . PHE A 1 248 ? 14.804 4.506 3.774 1.00 94.00 248 PHE A C 1
ATOM 2087 O O . PHE A 1 248 ? 14.298 4.933 2.737 1.00 94.00 248 PHE A O 1
ATOM 2094 N N . ASP A 1 249 ? 14.873 3.216 4.080 1.00 95.19 249 ASP A N 1
ATOM 2095 C CA . ASP A 1 249 ? 14.227 2.157 3.313 1.00 95.19 249 ASP A CA 1
ATOM 2096 C C . ASP A 1 249 ? 12.775 2.015 3.782 1.00 95.19 249 ASP A C 1
ATOM 2098 O O . ASP A 1 249 ? 12.471 2.257 4.955 1.00 95.19 249 ASP A O 1
ATOM 2102 N N . PHE A 1 250 ? 11.866 1.596 2.909 1.00 97.62 250 PHE A N 1
ATOM 2103 C CA . PHE A 1 250 ? 10.454 1.460 3.265 1.00 97.62 250 PHE A CA 1
ATOM 2104 C C . PHE A 1 250 ? 9.724 0.419 2.423 1.00 97.62 250 PHE A C 1
ATOM 2106 O O . PHE A 1 250 ? 10.131 0.067 1.314 1.00 97.62 250 PHE A O 1
ATOM 2113 N N . ASN A 1 251 ? 8.599 -0.045 2.961 1.00 98.56 251 ASN A N 1
ATOM 2114 C CA . ASN A 1 251 ? 7.616 -0.821 2.225 1.00 98.56 251 ASN A CA 1
ATOM 2115 C C . ASN A 1 251 ? 6.340 0.005 2.032 1.00 98.56 251 ASN A C 1
ATOM 2117 O O . ASN A 1 251 ? 5.976 0.800 2.896 1.00 98.56 251 ASN A O 1
ATOM 2121 N N . ILE A 1 252 ? 5.645 -0.205 0.917 1.00 98.75 252 ILE A N 1
ATOM 2122 C CA . ILE A 1 252 ? 4.288 0.311 0.697 1.00 98.75 252 ILE A CA 1
ATOM 2123 C C . ILE A 1 252 ? 3.393 -0.877 0.399 1.00 98.75 252 ILE A C 1
ATOM 2125 O O . ILE A 1 252 ? 3.732 -1.660 -0.483 1.00 98.75 252 ILE A O 1
ATOM 2129 N N . ILE A 1 253 ? 2.266 -1.005 1.091 1.00 98.62 253 ILE A N 1
ATOM 2130 C CA . ILE A 1 253 ? 1.262 -2.042 0.838 1.00 98.62 253 ILE A CA 1
ATOM 2131 C C . ILE A 1 253 ? -0.031 -1.372 0.392 1.00 98.62 253 ILE A C 1
ATOM 2133 O O . ILE A 1 253 ? -0.569 -0.540 1.115 1.00 98.62 253 ILE A O 1
ATOM 2137 N N . PHE A 1 254 ? -0.537 -1.745 -0.779 1.00 98.69 254 PHE A N 1
ATOM 2138 C CA . PHE A 1 254 ? -1.809 -1.276 -1.320 1.00 98.69 254 PHE A CA 1
ATOM 2139 C C . PHE A 1 254 ? -2.880 -2.335 -1.052 1.00 98.69 254 PHE A C 1
ATOM 2141 O O . PHE A 1 254 ? -2.798 -3.454 -1.565 1.00 98.69 254 PHE A O 1
ATOM 2148 N N . ASN A 1 255 ? -3.882 -1.989 -0.247 1.00 98.12 255 ASN A N 1
ATOM 2149 C CA . ASN A 1 255 ? -4.916 -2.916 0.193 1.00 98.12 255 ASN A CA 1
ATOM 2150 C C . ASN A 1 255 ? -6.197 -2.752 -0.631 1.00 98.12 255 ASN A C 1
ATOM 2152 O O . ASN A 1 255 ? -6.773 -1.666 -0.723 1.00 98.12 255 ASN A O 1
ATOM 2156 N N . PHE A 1 256 ? -6.668 -3.876 -1.161 1.00 97.56 256 PHE A N 1
ATOM 2157 C CA . PHE A 1 256 ? -7.915 -4.021 -1.906 1.00 97.56 256 PHE A CA 1
ATOM 2158 C C . PHE A 1 256 ? -8.806 -5.072 -1.222 1.00 97.56 256 PHE A C 1
ATOM 2160 O O . PHE A 1 256 ? -8.283 -5.914 -0.480 1.00 97.56 256 PHE A O 1
ATOM 2167 N N . PRO A 1 257 ? -10.135 -5.056 -1.447 1.00 97.00 257 PRO A N 1
ATOM 2168 C CA . PRO A 1 257 ? -10.991 -6.147 -0.989 1.00 97.00 257 PRO A CA 1
ATOM 2169 C C . PRO A 1 257 ? -10.634 -7.465 -1.711 1.00 97.00 257 PRO A C 1
ATOM 2171 O O . PRO A 1 257 ? -9.906 -7.453 -2.711 1.00 97.00 257 PRO A O 1
ATOM 2174 N N . PRO A 1 258 ? -11.151 -8.614 -1.239 1.00 97.06 258 PRO A N 1
ATOM 2175 C CA . PRO A 1 258 ? -11.073 -9.876 -1.964 1.00 97.06 258 PRO A CA 1
ATOM 2176 C C . PRO A 1 258 ? -11.484 -9.749 -3.434 1.00 97.06 258 PRO A C 1
ATOM 2178 O O . PRO A 1 258 ? -12.462 -9.077 -3.778 1.00 97.06 258 PRO A O 1
ATOM 2181 N N . LEU A 1 259 ? -10.748 -10.437 -4.306 1.00 96.31 259 LEU A N 1
ATOM 2182 C CA . LEU A 1 259 ? -11.106 -10.528 -5.716 1.00 96.31 259 LEU A CA 1
ATOM 2183 C C . LEU A 1 259 ? -12.425 -11.298 -5.856 1.00 96.31 259 LEU A C 1
ATOM 2185 O O . LEU A 1 259 ? -12.642 -12.316 -5.198 1.00 96.31 259 LEU A O 1
ATOM 2189 N N . GLY A 1 260 ? -13.307 -10.793 -6.718 1.00 89.31 260 GLY A N 1
ATOM 2190 C CA . GLY A 1 260 ? -14.655 -11.332 -6.916 1.00 89.31 260 GLY A CA 1
ATOM 2191 C C . GLY A 1 260 ? -15.740 -10.740 -6.006 1.00 89.31 260 GLY A C 1
ATOM 2192 O O . GLY A 1 260 ? -16.908 -11.051 -6.211 1.00 89.31 260 GLY A O 1
ATOM 2193 N N . GLU A 1 261 ? -15.401 -9.857 -5.061 1.00 91.25 261 GLU A N 1
ATOM 2194 C CA . GLU A 1 261 ? -16.387 -9.119 -4.257 1.00 91.25 261 GLU A CA 1
ATOM 2195 C C . GLU A 1 261 ? -16.601 -7.677 -4.781 1.00 91.25 261 GLU A C 1
ATOM 2197 O O . GLU A 1 261 ? -15.751 -7.099 -5.474 1.00 91.25 261 GLU A O 1
ATOM 2202 N N . ASN A 1 262 ? -17.757 -7.078 -4.462 1.00 86.19 262 ASN A N 1
ATOM 2203 C CA . ASN A 1 262 ? -18.070 -5.681 -4.812 1.00 86.19 262 ASN A CA 1
ATOM 2204 C C . ASN A 1 262 ? -17.322 -4.673 -3.926 1.00 86.19 262 ASN A C 1
ATOM 2206 O O . ASN A 1 262 ? -17.023 -3.574 -4.378 1.00 86.19 262 ASN A O 1
ATOM 2210 N N . GLY A 1 263 ? -16.980 -5.059 -2.691 1.00 91.25 263 GLY A N 1
ATOM 2211 C CA . GLY A 1 263 ? -16.160 -4.251 -1.786 1.00 91.25 263 GLY A CA 1
ATOM 2212 C C . GLY A 1 263 ? -16.857 -3.033 -1.172 1.00 91.25 263 GLY A C 1
ATOM 2213 O O . GLY A 1 263 ? -16.165 -2.130 -0.721 1.00 91.25 263 GLY A O 1
ATOM 2214 N N . GLU A 1 264 ? -18.193 -2.986 -1.124 1.00 95.88 264 GLU A N 1
ATOM 2215 C CA . GLU A 1 264 ? -18.958 -1.861 -0.539 1.00 95.88 264 GLU A CA 1
ATOM 2216 C C . GLU A 1 264 ? -18.651 -1.626 0.950 1.00 95.88 264 GLU A C 1
ATOM 2218 O O . GLU A 1 264 ? -18.696 -0.501 1.444 1.00 95.88 264 GLU A O 1
ATOM 2223 N N . TRP A 1 265 ? -18.282 -2.695 1.656 1.00 97.50 265 TRP A N 1
ATOM 2224 C CA . TRP A 1 265 ? -17.867 -2.695 3.058 1.00 97.50 265 TRP A CA 1
ATOM 2225 C C . TRP A 1 265 ? -16.396 -2.271 3.258 1.00 97.50 265 TRP A C 1
ATOM 2227 O O . TRP A 1 265 ? -15.919 -2.202 4.394 1.00 97.50 265 TRP A O 1
ATOM 2237 N N . PHE A 1 266 ? -15.666 -1.987 2.174 1.00 98.19 266 PHE A N 1
ATOM 2238 C CA . PHE A 1 266 ? -14.229 -1.729 2.175 1.00 98.19 266 PHE A CA 1
ATOM 2239 C C . PHE A 1 266 ? -13.884 -0.326 1.667 1.00 98.19 266 PHE A C 1
ATOM 2241 O O . PHE A 1 266 ? -14.534 0.231 0.783 1.00 98.19 266 PHE A O 1
ATOM 2248 N N . ASN A 1 267 ? -12.783 0.221 2.179 1.00 98.31 267 ASN A N 1
ATOM 2249 C CA . ASN A 1 267 ? -12.154 1.414 1.632 1.00 98.31 267 ASN A CA 1
ATOM 2250 C C . ASN A 1 267 ? -10.734 1.068 1.191 1.00 98.31 267 ASN A C 1
ATOM 2252 O O . ASN A 1 267 ? -9.948 0.540 1.985 1.00 98.31 267 ASN A O 1
ATOM 2256 N N . PHE A 1 268 ? -10.397 1.391 -0.059 1.00 98.44 268 PHE A N 1
ATOM 2257 C CA . PHE A 1 268 ? -9.022 1.300 -0.534 1.00 98.44 268 PHE A CA 1
ATOM 2258 C C . PHE A 1 268 ? -8.117 2.088 0.415 1.00 98.44 268 PHE A C 1
ATOM 2260 O O . PHE A 1 268 ? -8.411 3.227 0.789 1.00 98.44 268 PHE A O 1
ATOM 2267 N N . ASN A 1 269 ? -7.034 1.455 0.842 1.00 98.69 269 ASN A N 1
ATOM 2268 C CA . ASN A 1 269 ? -6.104 2.054 1.780 1.00 98.69 269 ASN A CA 1
ATOM 2269 C C . ASN A 1 269 ? -4.683 1.571 1.516 1.00 98.69 269 ASN A C 1
ATOM 2271 O O . ASN A 1 269 ? -4.463 0.537 0.885 1.00 98.69 269 ASN A O 1
ATOM 2275 N N . ILE A 1 270 ? -3.721 2.341 2.001 1.00 98.88 270 ILE A N 1
ATOM 2276 C CA . ILE A 1 270 ? -2.300 2.094 1.825 1.00 98.88 270 ILE A CA 1
ATOM 2277 C C . ILE A 1 270 ? -1.627 2.160 3.186 1.00 98.88 270 ILE A C 1
ATOM 2279 O O . ILE A 1 270 ? -1.893 3.066 3.978 1.00 98.88 270 ILE A O 1
ATOM 2283 N N . GLU A 1 271 ? -0.722 1.223 3.426 1.00 98.69 271 GLU A N 1
ATOM 2284 C CA . GLU A 1 271 ? 0.207 1.263 4.548 1.00 98.69 271 GLU A CA 1
ATOM 2285 C C . GLU A 1 271 ? 1.590 1.637 4.019 1.00 98.69 271 GLU A C 1
ATOM 2287 O O . GLU A 1 271 ? 2.176 0.905 3.222 1.00 98.69 271 GLU A O 1
ATOM 2292 N N . PHE A 1 272 ? 2.108 2.784 4.448 1.00 98.69 272 PHE A N 1
ATOM 2293 C CA . PHE A 1 272 ? 3.472 3.219 4.175 1.00 98.69 272 PHE A CA 1
ATOM 2294 C C . PHE A 1 272 ? 4.318 2.964 5.426 1.00 98.69 272 PHE A C 1
ATOM 2296 O O . PHE A 1 272 ? 4.031 3.493 6.501 1.00 98.69 272 PHE A O 1
ATOM 2303 N N . ILE A 1 273 ? 5.343 2.123 5.295 1.00 98.06 273 ILE A N 1
ATOM 2304 C CA . ILE A 1 273 ? 6.055 1.506 6.417 1.00 98.06 273 ILE A CA 1
ATOM 2305 C C . ILE A 1 273 ? 7.555 1.824 6.327 1.00 98.06 273 ILE A C 1
ATOM 2307 O O . ILE A 1 273 ? 8.299 1.096 5.661 1.00 98.06 273 ILE A O 1
ATOM 2311 N N . PRO A 1 274 ? 8.037 2.877 7.012 1.00 96.56 274 PRO A N 1
ATOM 2312 C CA . PRO A 1 274 ? 9.466 3.144 7.142 1.00 96.56 274 PRO A CA 1
ATOM 2313 C C . PRO A 1 274 ? 10.193 2.040 7.923 1.00 96.56 274 PRO A C 1
ATOM 2315 O O . PRO A 1 274 ? 9.762 1.608 8.994 1.00 96.56 274 PRO A O 1
ATOM 2318 N N . ARG A 1 275 ? 11.347 1.599 7.417 1.00 92.81 275 ARG A N 1
ATOM 2319 C CA . ARG A 1 275 ? 12.200 0.556 8.015 1.00 92.81 275 ARG A CA 1
ATOM 2320 C C . ARG A 1 275 ? 13.353 1.176 8.806 1.00 92.81 275 ARG A C 1
ATOM 2322 O O . ARG A 1 275 ? 14.526 0.918 8.534 1.00 92.81 275 ARG A O 1
ATOM 2329 N N . LEU A 1 276 ? 13.003 2.008 9.788 1.00 89.19 276 LEU A N 1
ATOM 2330 C CA . LEU A 1 276 ? 13.972 2.715 10.639 1.00 89.19 276 LEU A CA 1
ATOM 2331 C C . LEU A 1 276 ? 14.639 1.787 11.660 1.00 89.19 276 LEU A C 1
ATOM 2333 O O . LEU A 1 276 ? 15.844 1.871 11.879 1.00 89.19 276 LEU A O 1
ATOM 2337 N N . PHE A 1 277 ? 13.863 0.863 12.229 1.00 85.50 277 PHE A N 1
ATOM 2338 C CA . PHE A 1 277 ? 14.316 -0.080 13.247 1.00 85.50 277 PHE A CA 1
ATOM 2339 C C . PHE A 1 277 ? 14.108 -1.524 12.783 1.00 85.50 277 PHE A C 1
ATOM 2341 O O . PHE A 1 277 ? 13.205 -1.824 11.997 1.00 85.50 277 PHE A O 1
ATOM 2348 N N . GLY A 1 278 ? 14.965 -2.425 13.264 1.00 78.62 278 GLY A N 1
ATOM 2349 C CA . GLY A 1 278 ? 14.841 -3.856 13.002 1.00 78.62 278 GLY A CA 1
ATOM 2350 C C . GLY A 1 278 ? 13.647 -4.476 13.730 1.00 78.62 278 GLY A C 1
ATOM 2351 O O . GLY A 1 278 ? 13.248 -4.021 14.799 1.00 78.62 278 GLY A O 1
ATOM 2352 N N . ILE A 1 279 ? 13.111 -5.548 13.152 1.00 81.56 279 ILE A N 1
ATOM 2353 C CA . ILE A 1 279 ? 12.142 -6.428 13.811 1.00 81.56 279 ILE A CA 1
ATOM 2354 C C . ILE A 1 279 ? 12.913 -7.441 14.674 1.00 81.56 279 ILE A C 1
ATOM 2356 O O . ILE A 1 279 ? 13.949 -7.946 14.237 1.00 81.56 279 ILE A O 1
ATOM 2360 N N . ALA A 1 280 ? 12.421 -7.752 15.874 1.00 78.94 280 ALA A N 1
ATOM 2361 C CA . ALA A 1 280 ? 13.005 -8.743 16.771 1.00 78.94 280 ALA A CA 1
ATOM 2362 C C . ALA A 1 280 ? 12.091 -9.975 16.925 1.00 78.94 280 ALA A C 1
ATOM 2364 O O . ALA A 1 280 ? 11.050 -10.108 16.287 1.00 78.94 280 ALA A O 1
ATOM 2365 N N . GLY A 1 281 ? 12.504 -10.921 17.774 1.00 81.19 281 GLY A N 1
ATOM 2366 C CA . GLY A 1 281 ? 11.764 -12.165 18.018 1.00 81.19 281 GLY A CA 1
ATOM 2367 C C . GLY A 1 281 ? 10.329 -11.963 18.527 1.00 81.19 281 GLY A C 1
ATOM 2368 O O . GLY A 1 281 ? 9.465 -12.784 18.244 1.00 81.19 281 GLY A O 1
ATOM 2369 N N . GLY A 1 282 ? 10.069 -10.876 19.264 1.00 81.88 282 GLY A N 1
ATOM 2370 C CA . GLY A 1 282 ? 8.759 -10.610 19.869 1.00 81.88 282 GLY A CA 1
ATOM 2371 C C . GLY A 1 282 ? 7.663 -10.362 18.834 1.00 81.88 282 GLY A C 1
ATOM 2372 O O . GLY A 1 282 ? 6.554 -10.870 18.974 1.00 81.88 282 GLY A O 1
ATOM 2373 N N . GLU A 1 283 ? 8.004 -9.667 17.752 1.00 87.44 283 GLU A N 1
ATOM 2374 C CA . GLU A 1 283 ? 7.088 -9.364 16.654 1.00 87.44 283 GLU A CA 1
ATOM 2375 C C . GLU A 1 283 ? 6.609 -10.627 15.927 1.00 87.44 283 GLU A C 1
ATOM 2377 O O . GLU A 1 283 ? 5.452 -10.694 15.517 1.00 87.44 283 GLU A O 1
ATOM 2382 N N . PHE A 1 284 ? 7.449 -11.665 15.821 1.00 85.31 284 PHE A N 1
ATOM 2383 C CA . PHE A 1 284 ? 7.037 -12.961 15.260 1.00 85.31 284 PHE A CA 1
ATOM 2384 C C . PHE A 1 284 ? 5.991 -13.678 16.129 1.00 85.31 284 PHE A C 1
ATOM 2386 O O . PHE A 1 284 ? 5.283 -14.551 15.635 1.00 85.31 284 PHE A O 1
ATOM 2393 N N . GLY A 1 285 ? 5.867 -13.293 17.404 1.00 86.31 285 GLY A N 1
ATOM 2394 C CA . GLY A 1 285 ? 4.796 -13.725 18.303 1.00 86.31 285 GLY A CA 1
ATOM 2395 C C . GLY A 1 285 ? 3.493 -12.928 18.164 1.00 86.31 285 GLY A C 1
ATOM 2396 O O . GLY A 1 285 ? 2.552 -13.198 18.905 1.00 86.31 285 GLY A O 1
ATOM 2397 N N . GLY A 1 286 ? 3.423 -11.952 17.250 1.00 85.44 286 GLY A N 1
ATOM 2398 C CA . GLY A 1 286 ? 2.217 -11.169 16.958 1.00 85.44 286 GLY A CA 1
ATOM 2399 C C . GLY A 1 286 ? 2.087 -9.848 17.722 1.00 85.44 286 GLY A C 1
ATOM 2400 O O . GLY A 1 286 ? 1.103 -9.142 17.530 1.00 85.44 286 GLY A O 1
ATOM 2401 N N . ILE A 1 287 ? 3.064 -9.475 18.559 1.00 89.25 287 ILE A N 1
ATOM 2402 C CA . ILE A 1 287 ? 3.056 -8.196 19.285 1.00 89.25 287 ILE A CA 1
ATOM 2403 C C . ILE A 1 287 ? 4.217 -7.323 18.826 1.00 89.25 287 ILE A C 1
ATOM 2405 O O . ILE A 1 287 ? 5.385 -7.648 19.038 1.00 89.25 287 ILE A O 1
ATOM 2409 N N . TYR A 1 288 ? 3.879 -6.175 18.244 1.00 93.69 288 TYR A N 1
ATOM 2410 C CA . TYR A 1 288 ? 4.857 -5.197 17.782 1.00 93.69 288 TYR A CA 1
ATOM 2411 C C . TYR A 1 288 ? 5.232 -4.206 18.880 1.00 93.69 288 TYR A C 1
ATOM 2413 O O . TYR A 1 288 ? 4.375 -3.767 19.652 1.00 93.69 288 TYR A O 1
ATOM 2421 N N . THR A 1 289 ? 6.514 -3.831 18.935 1.00 91.94 289 THR A N 1
ATOM 2422 C CA . THR A 1 289 ? 6.979 -2.711 19.759 1.00 91.94 289 THR A CA 1
ATOM 2423 C C . THR A 1 289 ? 7.441 -1.548 18.892 1.00 91.94 289 THR A C 1
ATOM 2425 O O . THR A 1 289 ? 8.487 -1.617 18.252 1.00 91.94 289 THR A O 1
ATOM 2428 N N . ASN A 1 290 ? 6.715 -0.436 18.954 1.00 92.56 290 ASN A N 1
ATOM 2429 C CA . ASN A 1 290 ? 7.109 0.810 18.320 1.00 92.56 290 ASN A CA 1
ATOM 2430 C C . ASN A 1 290 ? 7.800 1.736 19.330 1.00 92.56 290 ASN A C 1
ATOM 2432 O O . ASN A 1 290 ? 7.254 2.070 20.385 1.00 92.56 290 ASN A O 1
ATOM 2436 N N . VAL A 1 291 ? 9.021 2.155 19.004 1.00 90.38 291 VAL A N 1
ATOM 2437 C CA . VAL A 1 291 ? 9.847 3.022 19.858 1.00 90.38 291 VAL A CA 1
ATOM 2438 C C . VAL A 1 291 ? 9.655 4.512 19.574 1.00 90.38 291 VAL A C 1
ATOM 2440 O O . VAL A 1 291 ? 10.206 5.339 20.292 1.00 90.38 291 VAL A O 1
ATOM 2443 N N . VAL A 1 292 ? 8.856 4.875 18.568 1.00 92.75 292 VAL A N 1
ATOM 2444 C CA . VAL A 1 292 ? 8.474 6.262 18.287 1.00 92.75 292 VAL A CA 1
ATOM 2445 C C . VAL A 1 292 ? 6.971 6.386 18.468 1.00 92.75 292 VAL A C 1
ATOM 2447 O O . VAL A 1 292 ? 6.195 5.786 17.728 1.00 92.75 292 VAL A O 1
ATOM 2450 N N . ALA A 1 293 ? 6.549 7.168 19.462 1.00 95.06 293 ALA A N 1
ATOM 2451 C CA . ALA A 1 293 ? 5.132 7.446 19.642 1.00 95.06 293 ALA A CA 1
ATOM 2452 C C . ALA A 1 293 ? 4.586 8.212 18.418 1.00 95.06 293 ALA A C 1
ATOM 2454 O O . ALA A 1 293 ? 5.247 9.152 17.963 1.00 95.06 293 ALA A O 1
ATOM 2455 N N . PRO A 1 294 ? 3.394 7.867 17.899 1.00 96.44 294 PRO A N 1
ATOM 2456 C CA . PRO A 1 294 ? 2.779 8.571 16.772 1.00 96.44 294 PRO A CA 1
ATOM 2457 C C . PRO A 1 294 ? 2.669 10.087 16.976 1.00 96.44 294 PRO A C 1
ATOM 2459 O O . PRO A 1 294 ? 2.854 10.848 16.033 1.00 96.44 294 PRO A O 1
ATOM 2462 N N . GLU A 1 295 ? 2.470 10.552 18.212 1.00 96.88 295 GLU A N 1
ATOM 2463 C CA . GLU A 1 295 ? 2.425 11.981 18.544 1.00 96.88 295 GLU A CA 1
ATOM 2464 C C . GLU A 1 295 ? 3.790 12.670 18.362 1.00 96.88 295 GLU A C 1
ATOM 2466 O O . GLU A 1 295 ? 3.855 13.829 17.958 1.00 96.88 295 GLU A O 1
ATOM 2471 N N . MET A 1 296 ? 4.896 11.958 18.614 1.00 94.94 296 MET A N 1
ATOM 2472 C CA . MET A 1 296 ? 6.245 12.471 18.344 1.00 94.94 296 MET A CA 1
ATOM 2473 C C . MET A 1 296 ? 6.504 12.565 16.841 1.00 94.94 296 MET A C 1
ATOM 2475 O O . MET A 1 296 ? 7.069 13.555 16.383 1.00 94.94 296 MET A O 1
ATOM 2479 N N . ALA A 1 297 ? 6.067 11.559 16.076 1.00 95.62 297 ALA A N 1
ATOM 2480 C CA . ALA A 1 297 ? 6.140 11.606 14.620 1.00 95.62 297 ALA A CA 1
ATOM 2481 C C . ALA A 1 297 ? 5.298 12.769 14.071 1.00 95.62 297 ALA A C 1
ATOM 2483 O O . ALA A 1 297 ? 5.786 13.523 13.235 1.00 95.62 297 ALA A O 1
ATOM 2484 N N . LYS A 1 298 ? 4.084 12.978 14.600 1.00 97.12 298 LYS A N 1
ATOM 2485 C CA . LYS A 1 298 ? 3.202 14.089 14.218 1.00 97.12 298 LYS A CA 1
ATOM 2486 C C . LYS A 1 298 ? 3.871 15.439 14.439 1.00 97.12 298 LYS A C 1
ATOM 2488 O O . LYS A 1 298 ? 3.912 16.247 13.519 1.00 97.12 298 LYS A O 1
ATOM 2493 N N . LYS A 1 299 ? 4.466 15.638 15.618 1.00 96.19 299 LYS A N 1
ATOM 2494 C CA . LYS A 1 299 ? 5.222 16.854 15.922 1.00 96.19 299 LYS A CA 1
ATOM 2495 C C . LYS A 1 299 ? 6.349 17.096 14.911 1.00 96.19 299 LYS A C 1
ATOM 2497 O O . LYS A 1 299 ? 6.523 18.218 14.465 1.00 96.19 299 LYS A O 1
ATOM 2502 N N . ALA A 1 300 ? 7.075 16.054 14.504 1.00 94.62 300 ALA A N 1
ATOM 2503 C CA . ALA A 1 300 ? 8.150 16.193 13.522 1.00 94.62 300 ALA A CA 1
ATOM 2504 C C . ALA A 1 300 ? 7.647 16.612 12.122 1.00 94.62 300 ALA A C 1
ATOM 2506 O O . ALA A 1 300 ? 8.347 17.338 11.422 1.00 94.62 300 ALA A O 1
ATOM 2507 N N . PHE A 1 301 ? 6.437 16.197 11.720 1.00 95.25 301 PHE A N 1
ATOM 2508 C CA . PHE A 1 301 ? 5.782 16.729 10.517 1.00 95.25 301 PHE A CA 1
ATOM 2509 C C . PHE A 1 301 ? 5.386 18.201 10.685 1.00 95.25 301 PHE A C 1
ATOM 2511 O O . PHE A 1 301 ? 5.629 18.999 9.783 1.00 95.25 301 PHE A O 1
ATOM 2518 N N . ASP A 1 302 ? 4.817 18.564 11.835 1.00 93.50 302 ASP A N 1
ATOM 2519 C CA . ASP A 1 302 ? 4.361 19.932 12.111 1.00 93.50 302 ASP A CA 1
ATOM 2520 C C . ASP A 1 302 ? 5.519 20.931 12.190 1.00 93.50 302 ASP A C 1
ATOM 2522 O O . ASP A 1 302 ? 5.426 22.030 11.650 1.00 93.50 302 ASP A O 1
ATOM 2526 N N . ASP A 1 303 ? 6.630 20.537 12.812 1.00 90.94 303 ASP A N 1
ATOM 2527 C CA . ASP A 1 303 ? 7.829 21.367 12.948 1.00 90.94 303 ASP A CA 1
ATOM 2528 C C . ASP A 1 303 ? 8.513 21.629 11.589 1.00 90.94 303 ASP A C 1
ATOM 2530 O O . ASP A 1 303 ? 9.242 22.606 11.461 1.00 90.94 303 ASP A O 1
ATOM 2534 N N . PHE A 1 304 ? 8.295 20.776 10.578 1.00 82.06 304 PHE A N 1
ATOM 2535 C CA . PHE A 1 304 ? 8.849 20.948 9.225 1.00 82.06 304 PHE A CA 1
ATOM 2536 C C . PHE A 1 304 ? 7.877 21.653 8.261 1.00 82.06 304 PHE A C 1
ATOM 2538 O O . PHE A 1 304 ? 8.296 22.210 7.247 1.00 82.06 304 PHE A O 1
ATOM 2545 N N . GLY A 1 305 ? 6.571 21.578 8.533 1.00 65.31 305 GLY A N 1
ATOM 2546 C CA . GLY A 1 305 ? 5.531 22.243 7.744 1.00 65.31 305 GLY A CA 1
ATOM 2547 C C . GLY A 1 305 ? 5.360 23.737 8.049 1.00 65.31 305 GLY A C 1
ATOM 2548 O O . GLY A 1 305 ? 4.752 24.435 7.237 1.00 65.31 305 GLY A O 1
ATOM 2549 N N . ASN A 1 306 ? 5.883 24.205 9.190 1.00 49.47 306 ASN A N 1
ATOM 2550 C CA . ASN A 1 306 ? 5.966 25.617 9.591 1.00 49.47 306 ASN A CA 1
ATOM 2551 C C . ASN A 1 306 ? 7.322 26.231 9.217 1.00 49.47 306 ASN A C 1
ATOM 2553 O O . ASN A 1 306 ? 7.343 27.451 8.938 1.00 49.47 306 ASN A O 1
#

Mean predicted aligned error: 4.49 Å

Nearest PDB structures (foldseek):
  2h39-assembly1_A  TM=8.800E-01  e=3.949E-25  Arabidopsis thaliana
  2h39-assembly1_B  TM=8.674E-01  e=2.378E-25  Arabidopsis thaliana
  1zwj-assembly1_A  TM=8.626E-01  e=5.860E-25  Arabidopsis thaliana
  1z84-assembly1_B  TM=8.407E-01  e=8.219E-25  Arabidopsis thaliana
  1zwj-assembly1_B  TM=8.557E-01  e=2.026E-24  Arabidopsis thaliana

Foldseek 3Di:
DWDWDADLLLRAIAIEAQVCVPPDAPDDPPDDDADPDDCLAPPNVVVFADFPDFDDDPRHTFKTKGFDPPDQADCPWDADDDDPDGIRHWGKMKILLGNDLDFPLPDDLVSLLSNVVVVVVVLVVRLPPPQWWDKKKKWWADVLSPDNHSRGMIIIITHSDDPPSVVVSQVVLVVCCVVPVAGVVVVQVVPFDQWLDDDPFKTKGQRQRDLEALKIKIWGPPWADDRSSRVSVVSNLCSCVCVLPNDFIWMKIWDDHIRPDPRPSGITMMIIHTSPGDDDPVVVVVYGYYNHRRVNSSVSSVVSVD

Radius of gyration: 19.72 Å; Cα contacts (8 Å, |Δi|>4): 589; chains: 1; bounding box: 51×57×58 Å

Organism: NCBI:txid1936991

Secondary structure (DSSP, 8-state):
--EEEEETTTTEEEEE-GGGGGSPP-------PPPSS-TTSTT-GGGSPPPSEEEEETTEEEEEEEE-TT-S-BTTS---B-SS-B--BSEEEEEE--SS---GGG--HHHHHHHHHHHHHHHHHHTT-TT--EEEEEEEESGGGT-S-SS-EEEEEEESS--HHHHHHHHHHHHHHHHHSS-HHHHHHHH---EEEE-SSEEEE--TT-SSTT-EEEEETT-S---HHHHHHHHHHHTTHHHHH-S--EEEEEE-PPTTS--TT---EEEEEE--S---TTGGGT-EEESS-HHHHHHHHHHHH-

Sequence (306 aa):
MNSLRYDLLRDEYVIIAPNRLHRPDMVYEIKTKYPKICPFCPGNENMSEKEILRFNEYGKWVLRVVPNKFRSLAIENPYYFKEYEAGAYGAHEVIIDTNRHIKFFEFEKKEFINLFKAIKLRYNDLKNDVKLKHFICFKNEGIKAGATQSHPHTQILALPIIPIFKIKEFDRYRAFFEENGKTIFKKYLEIEDLVIFENDEFTALLPKASKFAFEIRIINKKGIDFSEEKLAEVFEFLKIMPKIIGEFDFNIIFNFPPLGENGEWFNFNIEFIPRLFGIAGGEFGGIYTNVVAPEMAKKAFDDFGN

Solvent-accessible surface area (backbone atoms only — not comparable to full-atom values): 16994 Å² total; per-residue (Å²): 125,71,46,80,31,69,28,87,77,76,74,44,56,18,38,33,32,46,84,57,60,80,52,84,79,85,77,75,83,80,88,75,78,66,70,93,71,60,52,72,40,79,92,28,60,88,71,46,50,74,71,79,43,76,42,72,54,97,92,38,66,44,31,39,28,21,50,39,88,84,45,85,27,34,76,88,39,57,82,54,81,55,98,90,51,60,41,50,29,22,44,27,34,33,33,38,41,39,52,59,87,46,60,77,74,72,57,51,64,66,44,43,26,50,41,46,48,49,52,52,52,50,52,60,56,55,39,71,42,81,68,35,28,26,57,45,36,38,32,36,42,44,65,87,38,67,31,84,56,78,55,41,41,36,39,38,40,33,29,57,51,65,58,71,70,55,49,55,42,50,54,51,28,44,52,41,16,74,76,64,79,45,37,50,62,60,58,47,59,74,75,54,81,52,62,79,45,73,62,100,50,39,40,32,27,33,44,83,36,39,56,39,44,74,22,33,41,35,37,36,77,80,22,65,75,80,59,36,65,67,50,21,52,54,56,60,59,53,49,52,46,49,78,69,72,42,88,76,24,24,35,37,40,48,48,60,61,53,38,81,59,90,38,85,43,36,50,26,32,34,42,39,40,43,50,85,68,85,86,59,77,58,43,80,74,69,40,33,71,8,43,49,45,39,68,60,46,48,48,50,53,52,70,69,74,108